Protein AF-A0A953QA3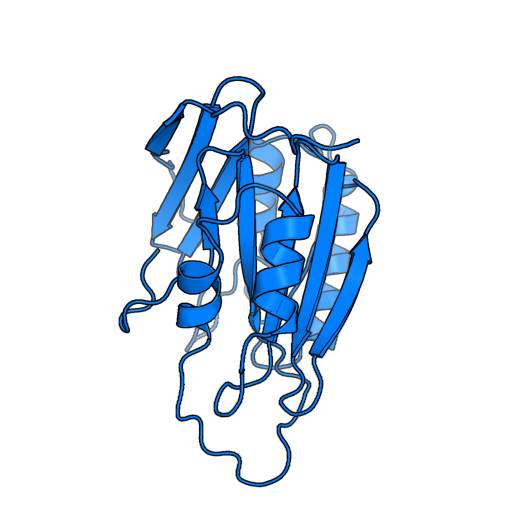2-F1 (afdb_monomer)

pLDDT: mean 91.03, std 10.28, range [41.62, 98.56]

Structure (mmCIF, N/CA/C/O backbone):
data_AF-A0A953QA32-F1
#
_entry.id   AF-A0A953QA32-F1
#
loop_
_atom_site.group_PDB
_atom_site.id
_atom_site.type_symbol
_atom_site.label_atom_id
_atom_site.label_alt_id
_atom_site.label_comp_id
_atom_site.label_asym_id
_atom_site.label_entity_id
_atom_site.label_seq_id
_atom_site.pdbx_PDB_ins_code
_atom_site.Cartn_x
_atom_site.Cartn_y
_atom_site.Cartn_z
_atom_site.occupancy
_atom_site.B_iso_or_equiv
_atom_site.auth_seq_id
_atom_site.auth_comp_id
_atom_site.auth_asym_id
_atom_site.auth_atom_id
_atom_site.pdbx_PDB_model_num
ATOM 1 N N . PRO A 1 1 ? -6.174 -9.871 -2.544 1.00 55.84 1 PRO A N 1
ATOM 2 C CA . PRO A 1 1 ? -6.196 -10.089 -4.015 1.00 55.84 1 PRO A CA 1
ATOM 3 C C . PRO A 1 1 ? -5.027 -10.987 -4.422 1.00 55.84 1 PRO A C 1
ATOM 5 O O . PRO A 1 1 ? -3.902 -10.652 -4.079 1.00 55.84 1 PRO A O 1
ATOM 8 N N . ASN A 1 2 ? -5.273 -12.121 -5.081 1.00 60.50 2 ASN A N 1
ATOM 9 C CA . ASN A 1 2 ? -4.192 -13.039 -5.455 1.00 60.50 2 ASN A CA 1
ATOM 10 C C . ASN A 1 2 ? -3.464 -12.546 -6.724 1.00 60.50 2 ASN A C 1
ATOM 12 O O . ASN A 1 2 ? -4.132 -12.114 -7.665 1.00 60.50 2 ASN A O 1
ATOM 16 N N . ASP A 1 3 ? -2.131 -12.592 -6.749 1.00 62.16 3 ASP A N 1
ATOM 17 C CA . ASP A 1 3 ? -1.291 -12.169 -7.881 1.00 62.16 3 ASP A CA 1
ATOM 18 C C . ASP A 1 3 ? -1.185 -13.209 -9.016 1.00 62.16 3 ASP A C 1
ATOM 20 O O . ASP A 1 3 ? -0.515 -12.949 -10.012 1.00 62.16 3 ASP A O 1
ATOM 24 N N . GLY A 1 4 ? -1.868 -14.352 -8.893 1.00 56.84 4 GLY A N 1
ATOM 25 C CA . GLY A 1 4 ? -1.845 -15.467 -9.844 1.00 56.84 4 GLY A CA 1
ATOM 26 C C . GLY A 1 4 ? -0.826 -16.556 -9.493 1.00 56.84 4 GLY A C 1
ATOM 27 O O . GLY A 1 4 ? -1.024 -17.701 -9.887 1.00 56.84 4 GLY A O 1
ATOM 28 N N . ASP A 1 5 ? 0.184 -16.233 -8.679 1.00 60.78 5 ASP A N 1
ATOM 29 C CA . ASP A 1 5 ? 1.256 -17.139 -8.238 1.00 60.78 5 ASP A CA 1
ATOM 30 C C . ASP A 1 5 ? 1.126 -17.514 -6.745 1.00 60.78 5 ASP A C 1
ATOM 32 O O . ASP A 1 5 ? 2.081 -17.980 -6.110 1.00 60.78 5 ASP A O 1
ATOM 36 N N . GLY A 1 6 ? -0.055 -17.291 -6.154 1.00 62.44 6 GLY A N 1
ATOM 37 C CA . GLY A 1 6 ? -0.310 -17.551 -4.735 1.00 62.44 6 GLY A CA 1
ATOM 38 C C . GLY A 1 6 ? 0.063 -16.396 -3.800 1.00 62.44 6 GLY A C 1
ATOM 39 O O . GLY A 1 6 ? -0.012 -16.564 -2.586 1.00 62.44 6 GLY A O 1
ATOM 40 N N . GLY A 1 7 ? 0.473 -15.242 -4.329 1.00 80.31 7 GLY A N 1
ATOM 41 C CA . GLY A 1 7 ? 0.851 -14.065 -3.553 1.00 80.31 7 GLY A CA 1
ATOM 42 C C . GLY A 1 7 ? -0.249 -13.010 -3.443 1.00 80.31 7 GLY A C 1
ATOM 43 O O . GLY A 1 7 ? -1.267 -13.080 -4.123 1.00 80.31 7 GLY A O 1
ATOM 44 N N . THR A 1 8 ? -0.053 -11.999 -2.597 1.00 90.88 8 THR A N 1
ATOM 45 C CA . THR A 1 8 ? -0.933 -10.819 -2.508 1.00 90.88 8 THR A CA 1
ATOM 46 C C . THR A 1 8 ? -0.112 -9.542 -2.360 1.00 90.88 8 THR A C 1
ATOM 48 O O . THR A 1 8 ? 1.026 -9.565 -1.897 1.00 90.88 8 THR A O 1
ATOM 51 N N . TRP A 1 9 ? -0.708 -8.419 -2.755 1.00 94.56 9 TRP A N 1
ATOM 52 C CA . TRP A 1 9 ? -0.111 -7.079 -2.667 1.00 94.56 9 TRP A CA 1
ATOM 53 C C . TRP A 1 9 ? -0.690 -6.243 -1.528 1.00 94.56 9 TRP A C 1
ATOM 55 O O . TRP A 1 9 ? -0.144 -5.199 -1.191 1.00 94.56 9 TRP A O 1
ATOM 65 N N . ILE A 1 10 ? -1.801 -6.696 -0.949 1.00 96.12 10 ILE A N 1
ATOM 66 C CA . ILE A 1 10 ? -2.465 -6.054 0.180 1.00 96.12 10 ILE A CA 1
ATOM 67 C C . ILE A 1 10 ? -3.212 -7.105 1.002 1.00 96.12 10 ILE A C 1
ATOM 69 O O . ILE A 1 10 ? -3.799 -8.031 0.428 1.00 96.12 10 ILE A O 1
ATOM 73 N N . ALA A 1 11 ? -3.188 -6.975 2.323 1.00 96.25 11 ALA A N 1
ATOM 74 C CA . ALA A 1 11 ? -3.989 -7.782 3.234 1.00 96.2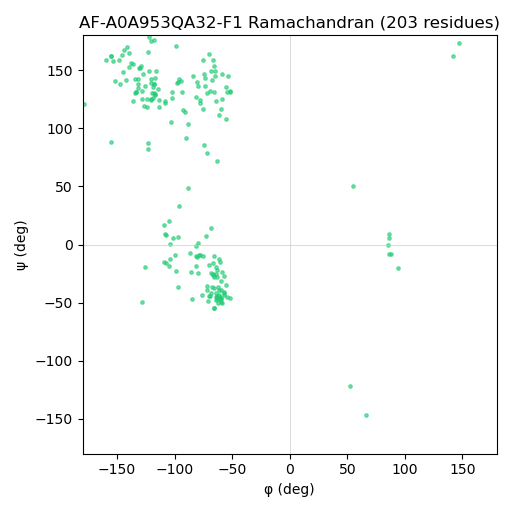5 11 ALA A CA 1
ATOM 75 C C . ALA A 1 11 ? -4.226 -7.044 4.556 1.00 96.25 11 ALA A C 1
ATOM 77 O O . ALA A 1 11 ? -3.511 -6.096 4.878 1.00 96.25 11 ALA A O 1
ATOM 78 N N . ALA A 1 12 ? -5.218 -7.508 5.308 1.00 97.38 12 ALA A N 1
ATOM 79 C CA . ALA A 1 12 ? -5.422 -7.146 6.700 1.00 97.38 12 ALA A CA 1
ATOM 80 C C . ALA A 1 12 ? -5.843 -8.390 7.493 1.00 97.38 12 ALA A C 1
ATOM 82 O O . ALA A 1 12 ? -6.417 -9.305 6.896 1.00 97.38 12 ALA A O 1
ATOM 83 N N . ASN A 1 13 ? -5.549 -8.423 8.791 1.00 96.75 13 ASN A N 1
ATOM 84 C CA . ASN A 1 13 ? -5.894 -9.533 9.687 1.00 96.75 13 ASN A CA 1
ATOM 85 C C . ASN A 1 13 ? -6.852 -9.101 10.808 1.00 96.75 13 ASN A C 1
ATOM 87 O O . ASN A 1 13 ? -7.173 -7.919 10.943 1.00 96.75 13 ASN A O 1
ATOM 91 N N . GLU A 1 14 ? -7.298 -10.055 11.623 1.00 95.94 14 GLU A N 1
ATOM 92 C CA . GLU A 1 14 ? -8.227 -9.842 12.736 1.00 95.94 14 GLU A CA 1
ATOM 93 C C . GLU A 1 14 ? -7.672 -8.925 13.833 1.00 95.94 14 GLU A C 1
ATOM 95 O O . GLU A 1 14 ? -8.447 -8.292 14.540 1.00 95.94 14 GLU A O 1
ATOM 100 N N . CYS A 1 15 ? -6.352 -8.770 13.953 1.00 96.00 15 CYS A N 1
ATOM 101 C CA . CYS A 1 15 ? -5.737 -7.836 14.901 1.00 96.00 15 CYS A CA 1
ATOM 102 C C . CYS A 1 15 ? -5.849 -6.368 14.440 1.00 96.00 15 CYS A C 1
ATOM 104 O O . CYS A 1 15 ? -5.576 -5.432 15.200 1.00 96.00 15 CYS A O 1
ATOM 106 N N . GLY A 1 16 ? -6.281 -6.142 13.194 1.00 96.56 16 GLY A N 1
ATOM 107 C CA . GLY A 1 16 ? -6.354 -4.825 12.567 1.00 96.56 16 GLY A CA 1
ATOM 108 C C . GLY A 1 16 ? -5.051 -4.385 11.904 1.00 96.56 16 GLY A C 1
ATOM 109 O O . GLY A 1 16 ? -4.958 -3.233 11.481 1.00 96.56 16 GLY A O 1
ATOM 110 N N . ILE A 1 17 ? -4.059 -5.274 11.791 1.00 97.44 17 ILE A N 1
ATOM 111 C CA . ILE A 1 17 ? -2.821 -5.004 11.055 1.00 97.44 17 ILE A CA 1
ATOM 112 C C . ILE A 1 17 ? -3.146 -5.009 9.568 1.00 97.44 17 ILE A C 1
ATOM 114 O O . ILE A 1 17 ? -3.760 -5.951 9.070 1.00 97.44 17 ILE A O 1
ATOM 118 N N . ALA A 1 18 ? -2.717 -3.970 8.853 1.00 98.06 18 ALA A N 1
ATOM 119 C CA . ALA A 1 18 ? -2.859 -3.877 7.404 1.00 98.06 18 ALA A CA 1
ATOM 120 C C . ALA A 1 18 ? -1.487 -3.757 6.737 1.00 98.06 18 ALA A C 1
ATOM 122 O O . ALA A 1 18 ? -0.680 -2.908 7.113 1.00 98.06 18 ALA A O 1
ATOM 123 N N . LEU A 1 19 ? -1.244 -4.588 5.722 1.00 98.25 19 LEU A N 1
ATOM 124 C CA . LEU A 1 19 ? 0.006 -4.644 4.968 1.00 98.25 19 LEU A CA 1
ATOM 125 C C . LEU A 1 19 ? -0.240 -4.320 3.499 1.00 98.25 19 LEU A C 1
ATOM 127 O O . LEU A 1 19 ? -1.153 -4.875 2.888 1.00 98.25 19 LEU A O 1
ATOM 131 N N . ALA A 1 20 ? 0.613 -3.482 2.914 1.00 98.00 20 ALA A N 1
ATOM 132 C CA . ALA A 1 20 ? 0.626 -3.186 1.487 1.00 98.00 20 ALA A CA 1
ATOM 133 C C . ALA A 1 20 ? 2.053 -3.247 0.936 1.00 98.00 20 ALA A C 1
ATOM 135 O O . ALA A 1 20 ? 2.977 -2.648 1.487 1.00 98.00 20 ALA A O 1
ATOM 136 N N . LEU A 1 21 ? 2.235 -3.963 -0.171 1.00 97.62 21 LEU A N 1
ATOM 137 C CA . LEU A 1 21 ? 3.524 -4.112 -0.834 1.00 97.62 21 LEU A CA 1
ATOM 138 C C . LEU A 1 21 ? 3.589 -3.202 -2.060 1.00 97.62 21 LEU A C 1
ATOM 140 O O . LEU A 1 21 ? 2.694 -3.201 -2.903 1.00 97.62 21 LEU A O 1
ATOM 144 N N . LEU A 1 22 ? 4.682 -2.456 -2.180 1.00 97.19 22 LEU A N 1
ATOM 145 C CA . LEU A 1 22 ? 5.003 -1.639 -3.338 1.00 97.19 22 LEU A CA 1
ATOM 146 C C . LEU A 1 22 ? 6.276 -2.146 -4.007 1.00 97.19 22 LEU A C 1
ATOM 148 O O . LEU A 1 22 ? 7.208 -2.641 -3.368 1.00 97.19 22 LEU A O 1
ATOM 152 N N . ASN A 1 23 ? 6.336 -1.960 -5.321 1.00 95.56 23 ASN A N 1
ATOM 153 C CA . ASN A 1 23 ? 7.593 -2.089 -6.039 1.00 95.56 23 ASN A CA 1
ATOM 154 C C . ASN A 1 23 ? 8.564 -0.987 -5.596 1.00 95.56 23 ASN A C 1
ATOM 156 O O . ASN A 1 23 ? 8.143 0.102 -5.193 1.00 95.56 23 ASN A O 1
ATOM 160 N N . TRP A 1 24 ? 9.857 -1.271 -5.730 1.00 95.94 24 TRP A N 1
ATOM 161 C CA . TRP A 1 24 ? 10.907 -0.264 -5.639 1.00 95.94 24 TRP A CA 1
ATOM 162 C C . TRP A 1 24 ? 11.737 -0.294 -6.927 1.00 95.94 24 TRP A C 1
ATOM 164 O O . TRP A 1 24 ? 12.723 -1.013 -7.035 1.00 95.94 24 TRP A O 1
ATOM 174 N N . ASN A 1 25 ? 11.234 0.372 -7.964 1.00 92.94 25 ASN A N 1
ATOM 175 C CA . ASN A 1 25 ? 11.710 0.231 -9.343 1.00 92.94 25 ASN A CA 1
ATOM 176 C C . ASN A 1 25 ? 12.987 1.030 -9.625 1.00 92.94 25 ASN A C 1
ATOM 178 O O . ASN A 1 25 ? 13.736 0.653 -10.521 1.00 92.94 25 ASN A O 1
ATOM 182 N N . ASP A 1 26 ? 13.242 2.094 -8.859 1.00 93.12 26 ASP A N 1
ATOM 183 C CA . ASP A 1 26 ? 14.431 2.940 -9.042 1.00 93.12 26 ASP A CA 1
ATOM 184 C C . ASP A 1 26 ? 15.703 2.300 -8.454 1.00 93.12 26 ASP A C 1
ATOM 186 O O . ASP A 1 26 ? 16.815 2.761 -8.709 1.00 93.12 26 ASP A O 1
ATOM 190 N N . ILE A 1 27 ? 15.559 1.195 -7.714 1.00 91.50 27 ILE A N 1
ATOM 191 C CA . ILE A 1 27 ? 16.682 0.394 -7.232 1.00 91.50 27 ILE A CA 1
ATOM 192 C C . ILE A 1 27 ? 17.003 -0.695 -8.250 1.00 91.50 27 ILE A C 1
ATOM 194 O O . ILE A 1 27 ? 16.227 -1.628 -8.472 1.00 91.50 27 ILE A O 1
ATOM 198 N N . ALA A 1 28 ? 18.187 -0.598 -8.849 1.00 84.38 28 ALA A N 1
ATOM 199 C CA . ALA A 1 28 ? 18.716 -1.661 -9.686 1.00 84.38 28 ALA A CA 1
ATOM 200 C C . ALA A 1 28 ? 19.268 -2.789 -8.797 1.00 84.38 28 ALA A C 1
ATOM 202 O O . ALA A 1 28 ? 20.148 -2.531 -7.971 1.00 84.38 28 ALA A O 1
ATOM 203 N N . PRO A 1 29 ? 18.806 -4.042 -8.957 1.00 78.94 29 PRO A N 1
ATOM 204 C CA . PRO A 1 29 ? 19.413 -5.156 -8.249 1.00 78.94 29 PRO A CA 1
ATOM 205 C C . PRO A 1 29 ? 20.867 -5.349 -8.720 1.00 78.94 29 PRO A C 1
ATOM 207 O O . PRO A 1 29 ? 21.182 -5.085 -9.886 1.00 78.94 29 PRO A O 1
ATOM 210 N N . PRO A 1 30 ? 21.773 -5.830 -7.854 1.00 76.19 30 PRO A N 1
ATOM 211 C CA . PRO A 1 30 ? 23.171 -6.009 -8.215 1.00 76.19 30 PRO A CA 1
ATOM 212 C C . PRO A 1 30 ? 23.334 -7.064 -9.323 1.00 76.19 30 PRO A C 1
ATOM 214 O O . PRO A 1 30 ? 22.939 -8.224 -9.186 1.00 76.19 30 PRO A O 1
ATOM 217 N N . GLY A 1 31 ? 23.960 -6.665 -10.434 1.00 73.69 31 GLY A N 1
ATOM 218 C CA . GLY A 1 31 ? 24.303 -7.549 -11.552 1.00 73.69 31 GLY A CA 1
ATOM 219 C C . GLY A 1 31 ? 23.095 -8.121 -12.308 1.00 73.69 31 GLY A C 1
ATOM 220 O O . GLY A 1 31 ? 22.065 -7.475 -12.468 1.00 73.69 31 GLY A O 1
ATOM 221 N N . LYS A 1 32 ? 23.225 -9.358 -12.810 1.00 62.47 32 LYS A N 1
ATOM 222 C CA . LYS A 1 32 ? 22.138 -10.112 -13.466 1.00 62.47 32 LYS A CA 1
ATOM 223 C C . LYS A 1 32 ? 21.325 -10.909 -12.441 1.00 62.47 32 LYS A C 1
ATOM 225 O O . LYS A 1 32 ? 21.144 -12.112 -12.624 1.00 62.47 32 LYS A O 1
ATOM 230 N N . ALA A 1 33 ? 20.901 -10.293 -11.338 1.00 65.56 33 ALA A N 1
ATOM 231 C CA . ALA A 1 33 ? 20.085 -10.985 -10.344 1.00 65.56 33 ALA A CA 1
ATOM 232 C C . ALA A 1 33 ? 18.833 -11.567 -11.023 1.00 65.56 33 ALA A C 1
ATOM 234 O O . ALA A 1 33 ? 17.937 -10.842 -11.459 1.00 65.56 33 ALA A O 1
ATOM 235 N N . VAL A 1 34 ? 18.794 -12.892 -11.167 1.00 71.88 34 VAL A N 1
ATOM 236 C CA . VAL A 1 34 ? 17.653 -13.577 -11.768 1.00 71.88 34 VAL A CA 1
ATOM 237 C C . VAL A 1 34 ? 16.566 -13.644 -10.707 1.00 71.88 34 VAL A C 1
ATOM 239 O O . VAL A 1 34 ? 16.774 -14.200 -9.629 1.00 71.88 34 VAL A O 1
ATOM 242 N N . LYS A 1 35 ? 15.395 -13.077 -11.008 1.00 83.94 35 LYS A N 1
ATOM 243 C CA . LYS A 1 35 ? 14.210 -13.216 -10.160 1.00 83.94 35 LYS A CA 1
ATOM 244 C C . LYS A 1 35 ? 13.841 -14.699 -10.073 1.00 83.94 35 LYS A C 1
ATOM 246 O O . LYS A 1 35 ? 13.367 -15.272 -11.050 1.00 83.94 35 LYS A O 1
ATOM 251 N N . THR A 1 36 ? 14.011 -15.296 -8.899 1.00 89.00 36 THR A N 1
ATOM 252 C CA . THR A 1 36 ? 13.617 -16.689 -8.621 1.00 89.00 36 THR A CA 1
ATOM 253 C C . THR A 1 36 ? 12.418 -16.779 -7.681 1.00 89.00 36 THR A C 1
ATOM 255 O O . THR A 1 36 ? 11.794 -17.834 -7.582 1.00 89.00 36 THR A O 1
ATOM 258 N N . ARG A 1 37 ? 12.063 -15.682 -6.995 1.00 90.81 37 ARG A N 1
ATOM 2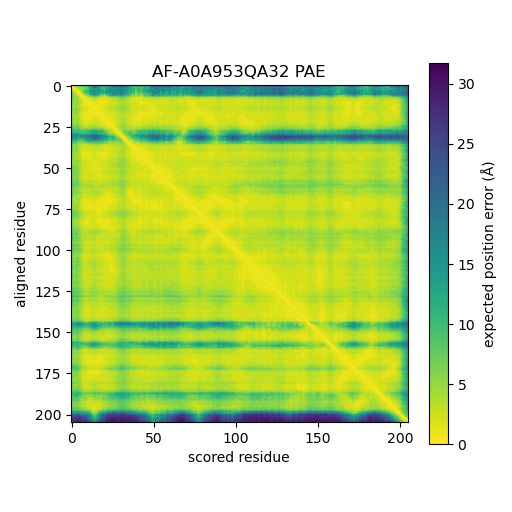59 C CA . ARG A 1 37 ? 10.951 -15.626 -6.034 1.00 90.81 37 ARG A CA 1
ATOM 260 C C . ARG A 1 37 ? 10.055 -14.409 -6.283 1.00 90.81 37 ARG A C 1
ATOM 262 O O . ARG A 1 37 ? 10.524 -13.327 -6.637 1.00 90.81 37 ARG A O 1
ATOM 269 N N . SER A 1 38 ? 8.743 -14.589 -6.108 1.00 91.69 38 SER A N 1
ATOM 270 C CA . SER A 1 38 ? 7.760 -13.496 -6.195 1.00 91.69 38 SER A CA 1
ATOM 271 C C . SER A 1 38 ? 7.716 -12.688 -4.897 1.00 91.69 38 SER A C 1
ATOM 273 O O . SER A 1 38 ? 7.705 -13.265 -3.810 1.00 91.69 38 SER A O 1
ATOM 275 N N . ARG A 1 39 ? 7.602 -11.358 -5.025 1.00 93.44 39 ARG A N 1
ATOM 276 C CA . ARG A 1 39 ? 7.321 -10.436 -3.910 1.00 93.44 39 ARG A CA 1
ATOM 277 C C . ARG A 1 39 ? 5.955 -10.694 -3.277 1.00 93.44 39 ARG A C 1
ATOM 279 O O . ARG A 1 39 ? 5.797 -10.484 -2.084 1.00 93.44 39 ARG A O 1
ATOM 286 N N . GLY A 1 40 ? 4.994 -11.224 -4.038 1.00 92.31 40 GLY A N 1
ATOM 287 C CA . GLY A 1 40 ? 3.657 -11.527 -3.524 1.00 92.31 40 GLY A CA 1
ATOM 288 C C . GLY A 1 40 ? 3.646 -12.536 -2.370 1.00 92.31 40 GLY A C 1
ATOM 289 O O . GLY A 1 40 ? 2.652 -12.626 -1.662 1.00 92.31 40 GLY A O 1
ATOM 290 N N . ARG A 1 41 ? 4.749 -13.262 -2.132 1.00 93.19 41 ARG A N 1
ATOM 291 C CA . ARG A 1 41 ? 4.910 -14.181 -0.993 1.00 93.19 41 ARG A CA 1
ATOM 292 C C . ARG A 1 41 ? 5.275 -13.499 0.326 1.00 93.19 41 ARG A C 1
ATOM 294 O O . ARG A 1 41 ? 5.233 -14.162 1.353 1.00 93.19 41 ARG A O 1
ATOM 301 N N . VAL A 1 42 ? 5.633 -12.214 0.307 1.00 95.50 42 VAL A N 1
ATOM 302 C CA . VAL A 1 42 ? 6.036 -11.478 1.514 1.00 95.50 42 VAL A CA 1
ATOM 303 C C . VAL A 1 42 ? 4.858 -11.347 2.479 1.00 95.50 42 VAL A C 1
ATOM 305 O O . VAL A 1 42 ? 4.957 -11.802 3.608 1.00 95.50 42 VAL A O 1
ATOM 308 N N . ILE A 1 43 ? 3.723 -10.804 2.028 1.00 96.38 43 ILE A N 1
ATOM 309 C CA . ILE A 1 43 ? 2.547 -10.609 2.893 1.00 96.38 43 ILE A CA 1
ATOM 310 C C . ILE A 1 43 ? 2.013 -11.937 3.465 1.00 96.38 43 ILE A C 1
ATOM 312 O O . ILE A 1 43 ? 1.822 -11.998 4.674 1.00 96.38 43 ILE A O 1
ATOM 316 N N . PRO A 1 44 ? 1.825 -13.019 2.679 1.00 94.12 44 PRO A N 1
ATOM 317 C CA . PRO A 1 44 ? 1.382 -14.307 3.219 1.00 94.12 44 PRO A CA 1
ATOM 318 C C . PRO A 1 44 ? 2.274 -14.889 4.321 1.00 94.12 44 PRO A C 1
ATOM 320 O O . PRO A 1 44 ? 1.780 -15.641 5.145 1.00 94.12 44 PRO A O 1
ATOM 323 N N . ALA A 1 45 ? 3.569 -14.559 4.348 1.00 93.19 45 ALA A N 1
ATOM 324 C CA . ALA A 1 45 ? 4.484 -15.032 5.387 1.00 93.19 45 ALA A CA 1
ATOM 325 C C . ALA A 1 45 ? 4.415 -14.215 6.694 1.00 93.19 45 ALA A C 1
ATOM 327 O O . ALA A 1 45 ? 5.043 -14.600 7.673 1.00 93.19 45 ALA A O 1
ATOM 328 N N . LEU A 1 46 ? 3.710 -13.078 6.690 1.00 95.00 46 LEU A N 1
ATOM 329 C CA . LEU A 1 46 ? 3.718 -12.082 7.770 1.00 95.00 46 LEU A CA 1
ATOM 330 C C . LEU A 1 46 ? 2.321 -11.751 8.296 1.00 95.00 46 LEU A C 1
ATOM 332 O O . LEU A 1 46 ? 2.193 -11.160 9.359 1.00 95.00 46 LEU A O 1
ATOM 336 N N . ILE A 1 47 ? 1.269 -12.045 7.528 1.00 94.44 47 ILE A N 1
ATOM 337 C CA . ILE A 1 47 ? -0.071 -11.532 7.826 1.00 94.44 47 ILE A CA 1
ATOM 338 C C . ILE A 1 47 ? -0.696 -12.161 9.076 1.00 94.44 47 ILE A C 1
ATOM 340 O O . ILE A 1 47 ? -1.594 -11.563 9.654 1.00 94.44 47 ILE A O 1
ATOM 344 N N . ASP A 1 48 ? -0.184 -13.303 9.532 1.00 93.56 48 ASP A N 1
ATOM 345 C CA . ASP A 1 48 ? -0.627 -13.952 10.772 1.00 93.56 48 ASP A CA 1
ATOM 346 C C . ASP A 1 48 ? 0.013 -13.334 12.034 1.00 93.56 48 ASP A C 1
ATOM 348 O O . ASP A 1 48 ? -0.280 -13.764 13.151 1.00 93.56 48 ASP A O 1
ATOM 352 N N . SER A 1 49 ? 0.890 -12.332 11.878 1.00 95.38 49 SER A N 1
ATOM 353 C CA . SER A 1 49 ? 1.491 -11.627 13.011 1.00 95.38 49 SER A CA 1
ATOM 354 C C . SER A 1 49 ? 0.455 -10.861 13.827 1.00 95.38 49 SER A C 1
ATOM 356 O O . SER A 1 49 ? -0.495 -10.298 13.284 1.00 95.38 49 SER A O 1
ATOM 358 N N . ARG A 1 50 ? 0.659 -10.803 15.145 1.00 95.56 50 ARG A N 1
ATOM 359 C CA . ARG A 1 50 ? -0.327 -10.236 16.086 1.00 95.56 50 ARG A CA 1
ATOM 360 C C . ARG A 1 50 ? -0.052 -8.803 16.517 1.00 95.56 50 ARG A C 1
ATOM 362 O O . ARG A 1 50 ? -0.984 -8.105 16.902 1.00 95.56 50 ARG A O 1
ATOM 369 N N . SER A 1 51 ? 1.200 -8.372 16.420 1.00 95.44 51 SER A N 1
ATOM 370 C CA . SER A 1 51 ? 1.635 -7.018 16.753 1.00 95.44 51 SER A CA 1
ATOM 371 C C . SER A 1 51 ? 2.694 -6.528 15.773 1.00 95.44 51 SER A C 1
ATOM 373 O O . SER A 1 51 ? 3.246 -7.290 14.968 1.00 95.44 51 SER A O 1
ATOM 375 N N . LEU A 1 52 ? 2.998 -5.236 15.857 1.00 95.69 52 LEU A N 1
ATOM 376 C CA . LEU A 1 52 ? 4.133 -4.634 15.168 1.00 95.69 52 LEU A CA 1
ATOM 377 C C . LEU A 1 52 ? 5.443 -5.382 15.448 1.00 95.69 52 LEU A C 1
ATOM 379 O O . LEU A 1 52 ? 6.206 -5.661 14.520 1.00 95.69 52 LEU A O 1
ATOM 383 N N . TRP A 1 53 ? 5.709 -5.705 16.713 1.00 94.81 53 TRP A N 1
ATOM 384 C CA . TRP A 1 53 ? 6.969 -6.318 17.128 1.00 94.81 53 TRP A CA 1
ATOM 385 C C . TRP A 1 53 ? 7.090 -7.766 16.680 1.00 94.81 53 TRP A C 1
ATOM 387 O O . TRP A 1 53 ? 8.162 -8.167 16.230 1.00 94.81 53 TRP A O 1
ATOM 397 N N . ASP A 1 54 ? 5.995 -8.523 16.735 1.00 94.94 54 ASP A N 1
ATOM 398 C CA . ASP A 1 54 ? 5.931 -9.881 16.198 1.00 94.94 54 ASP A CA 1
ATOM 399 C C . ASP A 1 54 ? 6.240 -9.886 14.692 1.00 94.94 54 ASP A C 1
ATOM 401 O O . ASP A 1 54 ? 7.156 -10.574 14.231 1.00 94.94 54 ASP A O 1
ATOM 405 N N . LEU A 1 55 ? 5.579 -9.006 13.929 1.00 96.12 55 LEU A N 1
ATOM 406 C CA . LEU A 1 55 ? 5.853 -8.857 12.502 1.00 96.12 55 LEU A CA 1
ATOM 407 C C . LEU A 1 55 ? 7.307 -8.454 12.249 1.00 96.12 55 LEU A C 1
ATOM 409 O O . LEU A 1 55 ? 7.973 -9.048 11.399 1.00 96.12 55 LEU A O 1
ATOM 413 N N . HIS A 1 56 ? 7.822 -7.471 12.990 1.00 96.19 56 HIS A N 1
ATOM 414 C CA . HIS A 1 56 ? 9.202 -7.015 12.852 1.00 96.19 56 HIS A CA 1
ATOM 415 C C . HIS A 1 56 ? 10.216 -8.129 13.158 1.00 96.19 56 HIS A C 1
ATOM 417 O O . HIS A 1 56 ? 11.222 -8.250 12.452 1.00 96.19 56 HIS A O 1
ATOM 423 N N . ALA A 1 57 ? 9.951 -8.970 14.160 1.00 94.69 57 ALA A N 1
ATOM 424 C CA . ALA A 1 57 ? 10.797 -10.103 14.515 1.00 94.69 57 ALA A CA 1
ATOM 425 C C . ALA A 1 57 ? 10.855 -11.140 13.383 1.00 94.69 57 ALA A C 1
ATOM 427 O O . ALA A 1 57 ? 11.950 -11.532 12.972 1.00 94.69 57 ALA A O 1
ATOM 428 N N . VAL A 1 58 ? 9.703 -11.521 12.815 1.00 93.44 58 VAL A N 1
ATOM 429 C CA . VAL A 1 58 ? 9.640 -12.430 11.654 1.00 93.44 58 VAL A CA 1
ATOM 430 C C . VAL A 1 58 ? 10.364 -11.822 10.452 1.00 93.44 58 VAL A C 1
ATOM 432 O O . VAL A 1 58 ? 11.142 -12.493 9.766 1.00 93.44 58 VAL A O 1
ATOM 435 N N . PHE A 1 59 ? 10.152 -10.532 10.205 1.00 92.69 59 PHE A N 1
ATOM 436 C CA . PHE A 1 59 ? 10.746 -9.828 9.078 1.00 92.69 59 PHE A CA 1
ATOM 437 C C . PHE A 1 59 ? 12.279 -9.730 9.184 1.00 92.69 59 PHE A C 1
ATOM 439 O O . PHE A 1 59 ? 12.974 -9.903 8.184 1.00 92.69 59 PHE A O 1
ATOM 446 N N . SER A 1 60 ? 12.816 -9.539 10.393 1.00 91.50 60 SER A N 1
ATOM 447 C CA . SER A 1 60 ? 14.259 -9.395 10.656 1.00 91.50 60 SER A CA 1
ATOM 448 C C . SER A 1 60 ? 15.072 -10.661 10.381 1.00 91.50 60 SER A C 1
ATOM 450 O O . SER A 1 60 ? 16.261 -10.579 10.080 1.00 91.50 60 SER A O 1
ATOM 452 N N . VAL A 1 61 ? 14.444 -11.835 10.466 1.00 91.69 61 VAL A N 1
ATOM 453 C CA . VAL A 1 61 ? 15.087 -13.131 10.181 1.00 91.69 61 VAL A CA 1
ATOM 454 C C . VAL A 1 61 ? 14.685 -13.705 8.819 1.00 91.69 61 VAL A C 1
ATOM 456 O O . VAL A 1 61 ? 15.132 -14.788 8.435 1.00 91.69 61 VAL A O 1
ATOM 459 N N . SER A 1 62 ? 13.837 -12.996 8.072 1.00 91.69 62 SER A N 1
ATOM 460 C CA . SER A 1 62 ? 13.342 -13.445 6.775 1.00 91.69 62 SER A CA 1
ATOM 461 C C . SER A 1 62 ? 14.411 -13.339 5.689 1.00 91.69 62 SER A C 1
ATOM 463 O O . SER A 1 62 ? 15.107 -12.337 5.547 1.00 91.69 62 SER A O 1
ATOM 465 N N . ASN A 1 63 ? 14.508 -14.373 4.851 1.00 91.50 63 ASN A N 1
ATOM 466 C CA . ASN A 1 63 ? 15.389 -14.357 3.688 1.00 91.50 63 ASN A CA 1
ATOM 467 C C . ASN A 1 63 ? 14.629 -13.874 2.444 1.00 91.50 63 ASN A C 1
ATOM 469 O O . ASN A 1 63 ? 13.740 -14.576 1.945 1.00 91.50 63 ASN A O 1
ATOM 473 N N . PHE A 1 64 ? 15.036 -12.731 1.891 1.00 93.38 64 PHE A N 1
ATOM 474 C CA . PHE A 1 64 ? 14.489 -12.143 0.658 1.00 93.38 64 PHE A CA 1
ATOM 475 C C . PHE A 1 64 ? 15.366 -12.377 -0.583 1.00 93.38 64 PHE A C 1
ATOM 477 O O . PHE A 1 64 ? 15.032 -11.919 -1.676 1.00 93.38 64 PHE A O 1
ATOM 484 N N . THR A 1 65 ? 16.447 -13.156 -0.459 1.00 90.75 65 THR A N 1
ATOM 485 C CA . THR A 1 65 ? 17.318 -13.526 -1.585 1.00 90.75 65 THR A CA 1
ATOM 486 C C . THR A 1 65 ? 16.492 -14.095 -2.742 1.00 90.75 65 THR A C 1
ATOM 488 O O . THR A 1 65 ? 15.632 -14.961 -2.538 1.00 90.75 65 THR A O 1
ATOM 491 N N . GLY A 1 66 ? 16.749 -13.604 -3.958 1.00 90.31 66 GLY A N 1
ATOM 492 C CA . GLY A 1 66 ? 16.030 -13.989 -5.179 1.00 90.31 66 GLY A CA 1
ATOM 493 C C . GLY A 1 66 ? 14.728 -13.221 -5.445 1.00 90.31 66 GLY A C 1
ATOM 494 O O . GLY A 1 66 ? 14.079 -13.476 -6.464 1.00 90.31 66 GLY A O 1
ATOM 495 N N . MET A 1 67 ? 14.342 -12.289 -4.566 1.00 93.06 67 MET A N 1
ATOM 496 C CA . MET A 1 67 ? 13.265 -11.323 -4.804 1.00 93.06 67 MET A CA 1
ATOM 497 C C . MET A 1 67 ? 13.827 -9.991 -5.312 1.00 93.06 67 MET A C 1
ATOM 499 O O . MET A 1 67 ? 14.869 -9.534 -4.851 1.00 93.06 67 MET A O 1
ATOM 503 N N . LEU A 1 68 ? 13.099 -9.358 -6.236 1.00 93.75 68 LEU A N 1
ATOM 504 C CA . LEU A 1 68 ? 13.369 -7.984 -6.679 1.00 93.75 68 LEU A CA 1
ATOM 505 C C . LEU A 1 68 ? 13.108 -6.972 -5.548 1.00 93.75 68 LEU A C 1
ATOM 507 O O . LEU A 1 68 ? 12.291 -7.281 -4.674 1.00 93.75 68 LEU A O 1
ATOM 511 N N . PRO A 1 69 ? 13.696 -5.760 -5.606 1.00 95.94 69 PRO A N 1
ATOM 512 C CA . PRO A 1 69 ? 13.483 -4.726 -4.601 1.00 95.94 69 PRO A CA 1
ATOM 513 C C . PRO A 1 69 ? 12.010 -4.405 -4.345 1.00 95.94 69 PRO A C 1
ATOM 515 O O . PRO A 1 69 ? 11.163 -4.436 -5.257 1.00 95.94 69 PRO A O 1
ATOM 518 N N . PHE A 1 70 ? 11.696 -4.099 -3.089 1.00 97.00 70 PHE A N 1
ATOM 519 C CA . PHE A 1 70 ? 10.341 -3.768 -2.662 1.00 97.00 70 PHE A CA 1
ATOM 520 C C . PHE A 1 70 ? 10.317 -2.906 -1.406 1.00 97.00 70 PHE A C 1
ATOM 522 O O . PHE A 1 70 ? 11.280 -2.852 -0.641 1.00 97.00 70 PHE A O 1
ATOM 529 N N . ARG A 1 71 ? 9.164 -2.271 -1.198 1.00 98.00 71 ARG A N 1
ATOM 530 C CA . ARG A 1 71 ? 8.793 -1.606 0.049 1.00 98.00 71 ARG A CA 1
ATOM 531 C C . ARG A 1 71 ? 7.552 -2.296 0.604 1.00 98.00 71 ARG A C 1
ATOM 533 O O . ARG A 1 71 ? 6.594 -2.507 -0.138 1.00 98.00 71 ARG A O 1
ATOM 540 N N . LEU A 1 72 ? 7.567 -2.673 1.873 1.00 98.31 72 LEU A N 1
ATOM 541 C CA . LEU A 1 72 ? 6.393 -3.161 2.592 1.00 98.31 72 LEU A CA 1
ATOM 542 C C . LEU A 1 72 ? 5.970 -2.079 3.579 1.00 98.31 72 LEU A C 1
ATOM 544 O O . LEU A 1 72 ? 6.761 -1.701 4.434 1.00 98.31 72 LEU A O 1
ATOM 548 N N . VAL A 1 73 ? 4.737 -1.602 3.471 1.00 98.56 73 VAL A N 1
ATOM 549 C CA . VAL A 1 73 ? 4.142 -0.667 4.428 1.00 98.56 73 VAL A CA 1
ATOM 550 C C . VAL A 1 73 ? 3.205 -1.447 5.337 1.00 98.56 73 VAL A C 1
ATOM 552 O O . VAL A 1 73 ? 2.313 -2.141 4.846 1.00 98.56 73 VAL A O 1
ATOM 555 N N . GLY A 1 74 ? 3.407 -1.324 6.645 1.00 98.25 74 GLY A N 1
ATOM 556 C CA . GLY A 1 74 ? 2.522 -1.848 7.674 1.00 98.25 74 GLY A CA 1
ATOM 557 C C . GLY A 1 74 ? 1.876 -0.725 8.474 1.00 98.25 74 GLY A C 1
ATOM 558 O O . GLY A 1 74 ? 2.546 0.223 8.884 1.00 98.25 74 GLY A O 1
ATOM 559 N N . VAL A 1 75 ? 0.569 -0.834 8.686 1.00 98.19 75 VAL A N 1
ATOM 560 C CA . VAL A 1 75 ? -0.237 0.081 9.500 1.00 98.19 75 VAL A CA 1
ATOM 561 C C . VAL A 1 75 ? -0.736 -0.695 10.712 1.00 98.19 75 VAL A C 1
ATOM 563 O O . VAL A 1 75 ? -1.389 -1.727 10.552 1.00 98.19 75 VAL A O 1
ATOM 566 N N . PHE A 1 76 ? -0.437 -0.176 11.904 1.00 96.75 76 PHE A N 1
ATOM 567 C CA . PHE A 1 76 ? -0.643 -0.843 13.190 1.00 96.75 76 PHE A CA 1
ATOM 568 C C . PHE A 1 76 ? -1.530 0.031 14.093 1.00 96.75 76 PHE A C 1
ATOM 570 O O . PHE A 1 76 ? -1.021 0.886 14.823 1.00 96.75 76 PHE A O 1
ATOM 577 N N . PRO A 1 77 ? -2.872 -0.087 14.009 1.00 94.50 77 PRO A N 1
ATOM 578 C CA . PRO A 1 77 ? -3.784 0.800 14.734 1.00 94.50 77 PRO A CA 1
ATOM 579 C C . PRO A 1 77 ? -3.732 0.670 16.258 1.00 94.50 77 PRO A C 1
ATOM 581 O O . PRO A 1 77 ? -4.038 1.648 16.938 1.00 94.50 77 PRO A O 1
ATOM 584 N N . SER A 1 78 ? -3.380 -0.505 16.794 1.00 92.19 78 SER A N 1
ATOM 585 C CA . SER A 1 78 ? -3.274 -0.731 18.244 1.00 92.19 78 SER A CA 1
ATOM 586 C C . SER A 1 78 ? -2.089 0.041 18.836 1.00 92.19 78 SER A C 1
ATOM 588 O O . SER A 1 78 ? -2.234 0.741 19.833 1.00 92.19 78 SER A O 1
ATOM 590 N N . GLU A 1 79 ? -0.946 -0.009 18.159 1.00 93.69 79 GLU A N 1
ATOM 591 C CA . GLU A 1 79 ? 0.302 0.670 18.510 1.00 93.69 79 GLU A CA 1
ATOM 592 C C . GLU A 1 79 ? 0.301 2.136 18.062 1.00 93.69 79 GLU A C 1
ATOM 594 O O . GLU A 1 79 ? 1.068 2.953 18.566 1.00 93.69 79 GLU A O 1
ATOM 599 N N . ARG A 1 80 ? -0.595 2.490 17.132 1.00 95.06 80 ARG A N 1
ATOM 600 C CA . ARG A 1 80 ? -0.632 3.784 16.441 1.00 95.06 80 ARG A CA 1
ATOM 601 C C . ARG A 1 80 ? 0.707 4.078 15.774 1.00 95.06 80 ARG A C 1
ATOM 603 O O . ARG A 1 80 ? 1.250 5.172 15.901 1.00 95.06 80 ARG A O 1
ATOM 610 N N . GLU A 1 81 ? 1.213 3.115 15.017 1.00 96.12 81 GLU A N 1
ATOM 611 C CA . GLU A 1 81 ? 2.461 3.254 14.272 1.00 96.12 81 GLU A CA 1
ATOM 612 C C . GLU A 1 81 ? 2.296 2.852 12.807 1.00 96.12 81 GLU A C 1
ATOM 614 O O . GLU A 1 81 ? 1.424 2.064 12.432 1.00 96.12 81 GLU A O 1
ATOM 619 N N . ILE A 1 82 ? 3.139 3.437 11.958 1.00 98.31 82 ILE A N 1
ATOM 620 C CA . ILE A 1 82 ? 3.280 3.030 10.564 1.00 98.31 82 ILE A CA 1
ATOM 621 C C . ILE A 1 82 ? 4.748 2.707 10.339 1.00 98.31 82 ILE A C 1
ATOM 623 O O . ILE A 1 82 ? 5.614 3.544 10.592 1.00 98.31 82 ILE A O 1
ATOM 627 N N . TRP A 1 83 ? 5.024 1.503 9.858 1.00 98.12 83 TRP A N 1
ATOM 628 C CA . TRP A 1 83 ? 6.377 1.054 9.558 1.00 98.12 83 TRP A CA 1
ATOM 629 C C . TRP A 1 83 ? 6.510 0.766 8.077 1.00 98.12 83 TRP A C 1
ATOM 631 O O . TRP A 1 83 ? 5.587 0.281 7.425 1.00 98.12 83 TRP A O 1
ATOM 641 N N . GLU A 1 84 ? 7.677 1.083 7.543 1.00 98.31 84 GLU A N 1
ATOM 642 C CA . GLU A 1 84 ? 8.041 0.779 6.175 1.00 98.31 84 GLU A CA 1
ATOM 643 C C . GLU A 1 84 ? 9.332 -0.024 6.177 1.00 98.31 84 GLU A C 1
ATOM 645 O O . GLU A 1 84 ? 10.370 0.476 6.597 1.00 98.31 84 GLU A O 1
ATOM 650 N N . TRP A 1 85 ? 9.282 -1.246 5.669 1.00 98.19 85 TRP A N 1
ATOM 651 C CA . TRP A 1 85 ? 10.468 -2.050 5.432 1.00 98.19 85 TRP A CA 1
ATOM 652 C C . TRP A 1 85 ? 10.881 -1.958 3.977 1.00 98.19 85 TRP A C 1
ATOM 654 O O . TRP A 1 85 ? 10.037 -2.016 3.080 1.00 98.19 85 TRP A O 1
ATOM 664 N N . ARG A 1 86 ? 12.183 -1.852 3.735 1.00 97.25 86 ARG A N 1
ATOM 665 C CA . ARG A 1 86 ? 12.736 -1.678 2.399 1.00 97.25 86 ARG A CA 1
ATOM 666 C C . ARG A 1 86 ? 13.814 -2.713 2.139 1.00 97.25 86 ARG A C 1
ATOM 668 O O . ARG A 1 86 ? 14.761 -2.847 2.907 1.00 97.25 86 ARG A O 1
ATOM 675 N N . TRP A 1 87 ? 13.642 -3.447 1.049 1.00 96.62 87 TRP A N 1
ATOM 676 C CA . TRP A 1 87 ? 14.593 -4.439 0.568 1.00 96.62 87 TRP A CA 1
ATOM 677 C C . TRP A 1 87 ? 15.175 -3.960 -0.756 1.00 96.62 87 TRP A C 1
ATOM 679 O O . TRP A 1 87 ? 14.432 -3.805 -1.728 1.00 96.62 87 TRP A O 1
ATOM 689 N N . ASP A 1 88 ? 16.490 -3.751 -0.804 1.00 94.62 88 ASP A N 1
ATOM 690 C CA . ASP A 1 88 ? 17.203 -3.260 -1.994 1.00 94.62 88 ASP A CA 1
ATOM 691 C C . ASP A 1 88 ? 17.841 -4.388 -2.842 1.00 94.62 88 ASP A C 1
ATOM 693 O O . ASP A 1 88 ? 18.509 -4.124 -3.839 1.00 94.62 88 ASP A O 1
ATOM 697 N N . SER A 1 89 ? 17.571 -5.657 -2.503 1.00 92.81 89 SER A N 1
ATOM 698 C CA . SER A 1 89 ? 18.236 -6.893 -2.990 1.00 92.81 89 SER A CA 1
ATOM 699 C C . SER A 1 89 ? 19.498 -7.322 -2.244 1.00 92.81 89 SER A C 1
ATOM 701 O O . SER A 1 89 ? 19.989 -8.423 -2.498 1.00 92.81 89 SER A O 1
ATOM 703 N N . THR A 1 90 ? 20.004 -6.501 -1.332 1.00 90.75 90 THR A N 1
ATOM 704 C CA . THR A 1 90 ? 21.232 -6.755 -0.569 1.00 90.75 90 THR A CA 1
ATOM 705 C C . THR A 1 90 ? 20.992 -6.582 0.924 1.00 90.75 90 THR A C 1
ATOM 707 O O . THR A 1 90 ? 21.326 -7.465 1.712 1.00 90.75 90 THR A O 1
ATOM 710 N N . HIS A 1 91 ? 20.384 -5.465 1.305 1.00 92.12 91 HIS A N 1
ATOM 711 C CA . HIS A 1 91 ? 20.120 -5.079 2.674 1.00 92.12 91 HIS A CA 1
ATOM 712 C C . HIS A 1 91 ? 18.635 -4.855 2.891 1.00 92.12 91 HIS A C 1
ATOM 714 O O . HIS A 1 91 ? 17.875 -4.444 2.008 1.00 92.12 91 HIS A O 1
ATOM 720 N N . LEU A 1 92 ? 18.253 -5.143 4.126 1.00 94.00 92 LEU A N 1
ATOM 721 C CA . LEU A 1 92 ? 16.948 -4.853 4.652 1.00 94.00 92 LEU A CA 1
ATOM 722 C C . LEU A 1 92 ? 17.074 -3.714 5.650 1.00 94.00 92 LEU A C 1
ATOM 724 O O . LEU A 1 92 ? 17.813 -3.822 6.626 1.00 94.00 92 LEU A O 1
ATOM 728 N N . GLU A 1 93 ? 16.331 -2.648 5.410 1.00 95.31 93 GLU A N 1
ATOM 729 C CA . GLU A 1 93 ? 16.201 -1.531 6.335 1.00 95.31 93 GLU A CA 1
ATOM 730 C C . GLU A 1 93 ? 14.731 -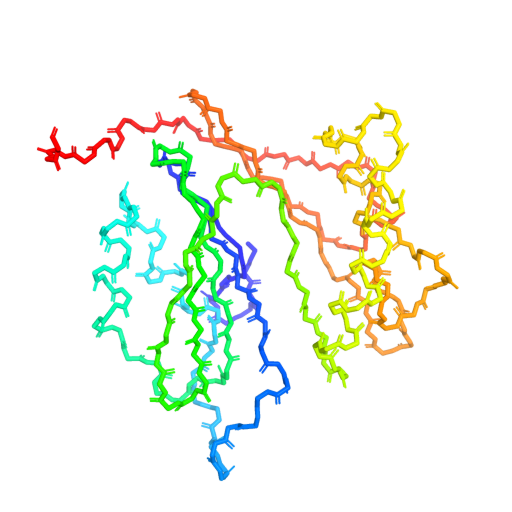1.313 6.693 1.00 95.31 93 GLU A C 1
ATOM 732 O O . GLU A 1 93 ? 13.821 -1.834 6.039 1.00 95.31 93 GLU A O 1
ATOM 737 N N . PHE A 1 94 ? 14.491 -0.532 7.740 1.00 95.94 94 PHE A N 1
ATOM 738 C CA . PHE A 1 94 ? 13.151 -0.107 8.111 1.00 95.94 94 PHE A CA 1
ATOM 739 C C . PHE A 1 94 ? 13.124 1.376 8.464 1.00 95.94 94 PHE A C 1
ATOM 741 O O . PHE A 1 94 ? 14.131 1.967 8.854 1.00 95.94 94 PHE A O 1
ATOM 748 N N . GLN A 1 95 ? 11.948 1.976 8.321 1.00 96.69 95 GLN A N 1
ATOM 749 C CA . GLN A 1 95 ? 11.670 3.362 8.662 1.00 96.69 95 GLN A CA 1
ATOM 750 C C . GLN A 1 95 ? 10.376 3.439 9.460 1.00 96.69 95 GLN A C 1
ATOM 752 O O . GLN A 1 95 ? 9.353 2.874 9.067 1.00 96.69 95 GLN A O 1
ATOM 757 N N . VAL A 1 96 ? 10.431 4.166 10.572 1.00 96.62 96 VAL A N 1
ATOM 758 C CA . VAL A 1 96 ? 9.271 4.434 11.422 1.00 96.62 96 VAL A CA 1
ATOM 759 C C . VAL A 1 96 ? 8.649 5.760 11.008 1.00 96.62 96 VAL A C 1
ATOM 761 O O . VAL A 1 96 ? 9.333 6.778 10.874 1.00 96.62 96 VAL A O 1
ATOM 764 N N . HIS A 1 97 ? 7.334 5.759 10.826 1.00 96.69 97 HIS A N 1
ATOM 765 C CA . HIS A 1 97 ? 6.561 6.922 10.421 1.00 96.69 97 HIS A CA 1
ATOM 766 C C . HIS A 1 97 ? 5.551 7.295 11.505 1.00 96.69 97 HIS A C 1
ATOM 768 O O . HIS A 1 97 ? 4.856 6.449 12.061 1.00 96.69 97 HIS A O 1
ATOM 774 N N . ALA A 1 98 ? 5.415 8.597 11.767 1.00 94.62 98 ALA A N 1
ATOM 775 C CA . ALA A 1 98 ? 4.393 9.095 12.689 1.00 94.62 98 ALA A CA 1
ATOM 776 C C . ALA A 1 98 ? 2.975 8.703 12.232 1.00 94.62 98 ALA A C 1
ATOM 778 O O . ALA A 1 98 ? 2.704 8.745 11.027 1.00 94.62 98 ALA A O 1
ATOM 779 N N . TRP A 1 99 ? 2.077 8.453 13.196 1.00 96.12 99 TRP A N 1
ATOM 780 C CA . TRP A 1 99 ? 0.647 8.150 13.009 1.00 96.12 99 TRP A CA 1
ATOM 781 C C . TRP A 1 99 ? -0.143 9.299 12.376 1.00 96.12 99 TRP A C 1
ATOM 783 O O . TRP A 1 99 ? -0.895 10.027 13.029 1.00 96.12 99 TRP A O 1
ATOM 793 N N . LYS A 1 100 ? 0.093 9.518 11.090 1.00 94.19 100 LYS A N 1
ATOM 794 C CA . LYS A 1 100 ? -0.516 10.562 10.274 1.00 94.19 100 LYS A CA 1
ATOM 795 C C . LYS A 1 100 ? -0.710 10.020 8.868 1.00 94.19 100 LYS A C 1
ATOM 797 O O . LYS A 1 100 ? 0.109 9.233 8.395 1.00 94.19 100 LYS A O 1
ATOM 802 N N . SER 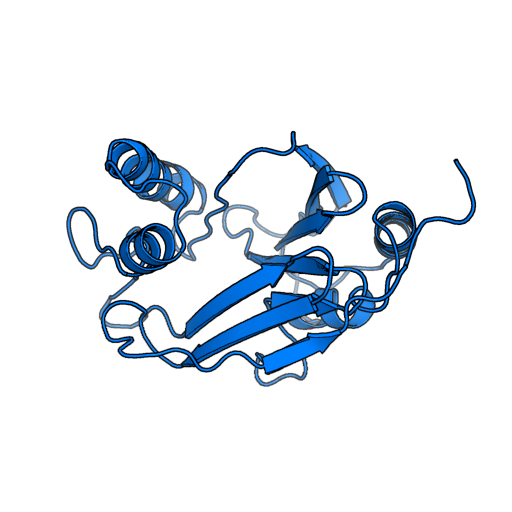A 1 101 ? -1.758 10.487 8.197 1.00 91.69 101 SER A N 1
ATOM 803 C CA . SER A 1 101 ? -2.038 10.133 6.807 1.00 91.69 101 SER A CA 1
ATOM 804 C C . SER A 1 101 ? -0.836 10.429 5.913 1.00 91.69 101 SER A C 1
ATOM 806 O O . SER A 1 101 ? -0.251 11.515 5.968 1.00 91.69 101 SER A O 1
ATOM 808 N N . ARG A 1 102 ? -0.468 9.448 5.092 1.00 93.75 102 ARG A N 1
ATOM 809 C CA . ARG A 1 102 ? 0.689 9.465 4.193 1.00 93.75 102 ARG A CA 1
ATOM 810 C C . ARG A 1 102 ? 0.352 8.691 2.927 1.00 93.75 102 ARG A C 1
ATOM 812 O O . ARG A 1 102 ? -0.602 7.918 2.900 1.00 93.75 102 ARG A O 1
ATOM 819 N N . HIS A 1 103 ? 1.150 8.910 1.893 1.00 95.19 103 HIS A N 1
ATOM 820 C CA . HIS A 1 103 ? 1.038 8.199 0.629 1.00 95.19 103 HIS A CA 1
ATOM 821 C C . HIS A 1 103 ? 2.400 7.612 0.267 1.00 95.19 103 HIS A C 1
ATOM 823 O O . HIS A 1 103 ? 3.424 8.226 0.558 1.00 95.19 103 HIS A O 1
ATOM 829 N N . TRP A 1 104 ? 2.376 6.452 -0.380 1.00 97.12 104 TRP A N 1
ATOM 830 C CA . TRP A 1 104 ? 3.536 5.811 -0.989 1.00 97.12 104 TRP A CA 1
ATOM 831 C C . TRP A 1 104 ? 3.199 5.532 -2.445 1.00 97.12 104 TRP A C 1
ATOM 833 O O . TRP A 1 104 ? 2.097 5.064 -2.755 1.00 97.12 104 TRP A O 1
ATOM 843 N N . PHE A 1 105 ? 4.137 5.799 -3.346 1.00 96.50 105 PHE A N 1
ATOM 844 C CA . PHE A 1 105 ? 3.905 5.662 -4.775 1.00 96.50 105 PHE A CA 1
ATOM 845 C C . PHE A 1 105 ? 5.025 4.884 -5.445 1.00 96.50 105 PHE A C 1
ATOM 847 O O . PHE A 1 105 ? 6.199 5.115 -5.202 1.00 96.50 105 PHE A O 1
ATOM 854 N N . SER A 1 106 ? 4.662 3.985 -6.356 1.00 95.19 106 SER A N 1
ATOM 855 C CA . SER A 1 106 ? 5.624 3.347 -7.257 1.00 95.19 106 SER A CA 1
ATOM 856 C C . SER A 1 106 ? 5.146 3.411 -8.703 1.00 95.19 106 SER A C 1
ATOM 858 O O . SER A 1 106 ? 3.940 3.483 -8.979 1.00 95.19 106 SER A O 1
ATOM 860 N N . SER A 1 107 ? 6.088 3.414 -9.638 1.00 93.69 107 SER A N 1
ATOM 861 C CA . SER A 1 107 ? 5.834 3.352 -11.072 1.00 93.69 107 SER A CA 1
ATOM 862 C C . SER A 1 107 ? 6.960 2.609 -11.765 1.00 93.69 107 SER A C 1
ATOM 864 O O . SER A 1 107 ? 8.130 2.865 -11.517 1.00 93.69 107 SER A O 1
ATOM 866 N N . SER A 1 108 ? 6.606 1.752 -12.722 1.00 90.62 108 SER A N 1
ATOM 867 C CA . SER A 1 108 ? 7.590 1.038 -13.540 1.00 90.62 108 SER A CA 1
ATOM 868 C C . SER A 1 108 ? 8.492 1.963 -14.370 1.00 90.62 108 SER A C 1
ATOM 870 O O . SER A 1 108 ? 9.433 1.475 -14.981 1.00 90.62 108 SER A O 1
ATOM 872 N N . LEU A 1 109 ? 8.159 3.256 -14.484 1.00 92.00 109 LEU A N 1
ATOM 873 C CA . LEU A 1 109 ? 8.944 4.235 -15.241 1.00 92.00 109 LEU A CA 1
ATOM 874 C C . LEU A 1 109 ? 9.902 5.053 -14.369 1.00 92.00 109 LEU A C 1
ATOM 876 O O . LEU A 1 109 ? 10.950 5.453 -14.859 1.00 92.00 109 LEU A O 1
ATOM 880 N N . SER A 1 110 ? 9.488 5.388 -13.146 1.00 94.75 110 SER A N 1
ATOM 881 C CA . SER A 1 110 ? 10.286 6.119 -12.155 1.00 94.75 110 SER A CA 1
ATOM 882 C C . SER A 1 110 ? 9.458 6.277 -10.884 1.00 94.75 110 SER A C 1
ATOM 884 O O . SER A 1 110 ? 8.377 6.883 -10.921 1.00 94.75 110 SER A O 1
ATOM 886 N N . ASP A 1 111 ? 9.961 5.752 -9.773 1.00 95.50 111 ASP A N 1
ATOM 887 C CA . ASP A 1 111 ? 9.339 5.946 -8.466 1.00 95.50 111 ASP A CA 1
ATOM 888 C C . ASP A 1 111 ? 9.466 7.413 -8.030 1.00 95.50 111 ASP A C 1
ATOM 890 O O . ASP A 1 111 ? 8.460 7.999 -7.636 1.00 95.50 111 ASP A O 1
ATOM 894 N N . ASP A 1 112 ? 10.618 8.057 -8.233 1.00 95.81 112 ASP A N 1
ATOM 895 C CA . ASP A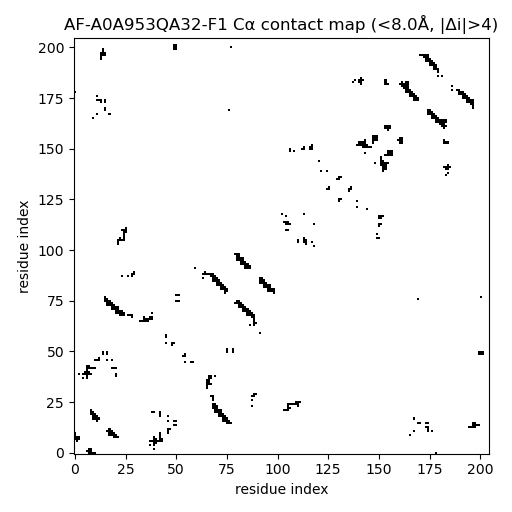 1 112 ? 10.837 9.479 -7.919 1.00 95.81 112 ASP A CA 1
ATOM 896 C C . ASP A 1 112 ? 9.808 10.406 -8.590 1.00 95.81 112 ASP A C 1
ATOM 898 O O . ASP A 1 112 ? 9.221 11.298 -7.965 1.00 95.81 112 ASP A O 1
ATOM 902 N N . ARG A 1 113 ? 9.531 10.188 -9.883 1.00 95.31 113 ARG A N 1
ATOM 903 C CA . ARG A 1 113 ? 8.497 10.950 -10.599 1.00 95.31 113 ARG A CA 1
ATOM 904 C C . ARG A 1 113 ? 7.096 10.628 -10.093 1.00 95.31 113 ARG A C 1
ATOM 906 O O . ARG A 1 113 ? 6.261 11.532 -10.047 1.00 95.31 113 ARG A O 1
ATOM 913 N N . ALA A 1 114 ? 6.826 9.373 -9.730 1.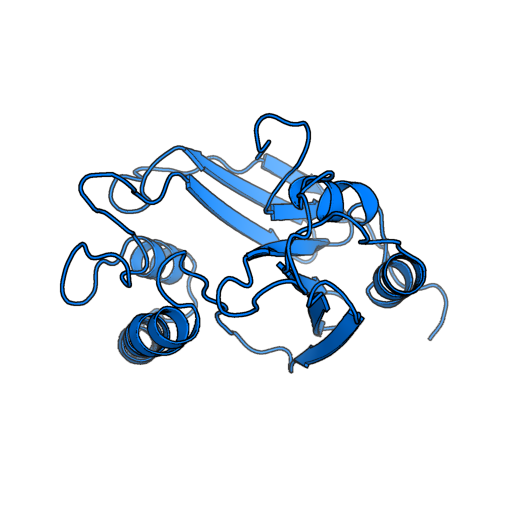00 94.94 114 ALA A N 1
ATOM 914 C CA . ALA A 1 114 ? 5.541 8.984 -9.162 1.00 94.94 114 ALA A CA 1
ATOM 915 C C . ALA A 1 114 ? 5.304 9.664 -7.808 1.00 94.94 114 ALA A C 1
ATOM 917 O O . ALA A 1 114 ? 4.232 10.231 -7.609 1.00 94.94 114 ALA A O 1
ATOM 918 N N . GLU A 1 115 ? 6.307 9.675 -6.929 1.00 95.69 115 GLU A N 1
ATOM 919 C CA . GLU A 1 115 ? 6.263 10.348 -5.629 1.00 95.69 115 GLU A CA 1
ATOM 920 C C . GLU A 1 115 ? 6.035 11.859 -5.790 1.00 95.69 115 GLU A C 1
ATOM 922 O O . GLU A 1 115 ? 5.158 12.438 -5.145 1.00 95.69 115 GLU A O 1
ATOM 927 N N . SER A 1 116 ? 6.747 12.502 -6.720 1.00 95.25 116 SER A N 1
ATOM 928 C CA . SER A 1 116 ? 6.604 13.939 -6.972 1.00 95.25 116 SER A CA 1
ATOM 929 C C . SER A 1 116 ? 5.222 14.317 -7.528 1.00 95.25 116 SER A C 1
ATOM 931 O O . SER A 1 116 ? 4.524 15.159 -6.951 1.00 95.25 116 SER A O 1
ATOM 933 N N . LEU A 1 117 ? 4.796 13.681 -8.626 1.00 95.31 117 LEU A N 1
ATOM 934 C CA . LEU A 1 117 ? 3.583 14.062 -9.358 1.00 95.31 117 LEU A CA 1
ATOM 935 C C . LEU A 1 117 ? 2.300 13.610 -8.653 1.00 95.31 117 LEU A C 1
ATOM 937 O O . LEU A 1 117 ? 1.360 14.398 -8.535 1.00 95.31 117 LEU A O 1
ATOM 941 N N . ARG A 1 118 ? 2.256 12.377 -8.128 1.00 95.69 118 ARG A N 1
ATOM 942 C CA . ARG A 1 118 ? 1.097 11.920 -7.342 1.00 95.69 118 ARG A CA 1
ATOM 943 C C . ARG A 1 118 ? 1.057 12.610 -5.986 1.00 95.69 118 ARG A C 1
ATOM 945 O O . ARG A 1 118 ? -0.020 12.977 -5.530 1.00 95.69 118 ARG A O 1
ATOM 952 N N . GLY A 1 119 ? 2.218 12.877 -5.384 1.00 95.00 119 GLY A N 1
ATOM 953 C CA . GLY A 1 119 ? 2.311 13.672 -4.164 1.00 95.00 119 GLY A CA 1
ATOM 954 C C . GLY A 1 119 ? 1.762 15.088 -4.342 1.00 95.00 119 GLY A C 1
ATOM 955 O O . GLY A 1 119 ? 1.082 15.585 -3.446 1.00 95.00 119 GLY A O 1
ATOM 956 N N . LEU A 1 120 ? 2.001 15.730 -5.493 1.00 94.38 120 LEU A N 1
ATOM 957 C CA . LEU A 1 120 ? 1.386 17.020 -5.819 1.00 94.38 120 LEU A CA 1
ATOM 958 C C . LEU A 1 120 ? -0.140 16.910 -5.904 1.00 94.38 120 LEU A C 1
ATOM 960 O O . LEU A 1 120 ? -0.825 17.654 -5.210 1.00 94.38 120 LEU A O 1
ATOM 964 N N . ALA A 1 121 ? -0.658 15.934 -6.655 1.00 94.19 121 ALA A N 1
ATOM 965 C CA . ALA A 1 121 ? -2.099 15.703 -6.762 1.00 94.19 121 ALA A CA 1
ATOM 966 C C . ALA A 1 121 ? -2.757 15.455 -5.390 1.00 94.19 121 ALA A C 1
ATOM 968 O O . ALA A 1 121 ? -3.809 16.018 -5.096 1.00 94.19 121 ALA A O 1
ATOM 969 N N . CYS A 1 122 ? -2.111 14.677 -4.516 1.00 95.06 122 CYS A N 1
ATOM 970 C CA . CYS A 1 122 ? -2.571 14.478 -3.144 1.00 95.06 122 CYS A CA 1
ATOM 971 C C . CYS A 1 122 ? -2.568 15.779 -2.336 1.00 95.06 122 CYS A C 1
ATOM 973 O O . CYS A 1 122 ? -3.535 16.046 -1.633 1.00 95.06 122 CYS A O 1
ATOM 975 N N . ARG A 1 123 ? -1.510 16.598 -2.416 1.00 94.69 123 ARG A N 1
ATOM 976 C CA . ARG A 1 123 ? -1.448 17.886 -1.699 1.00 94.69 123 ARG A CA 1
ATOM 977 C C . ARG A 1 123 ? -2.530 18.861 -2.155 1.00 94.69 123 ARG A C 1
ATOM 979 O O . ARG A 1 123 ? -3.051 19.598 -1.323 1.00 94.69 123 ARG A O 1
ATOM 986 N N . ASP A 1 124 ? -2.863 18.862 -3.439 1.00 93.25 124 ASP A N 1
ATOM 987 C CA . ASP A 1 124 ? -3.937 19.701 -3.965 1.00 93.25 124 ASP A CA 1
ATOM 988 C C . ASP A 1 124 ? -5.308 19.198 -3.490 1.00 93.25 124 ASP A C 1
ATOM 990 O O . ASP A 1 124 ? -6.099 19.988 -2.976 1.00 93.25 124 ASP A O 1
ATOM 994 N N . ALA A 1 125 ? -5.550 17.883 -3.541 1.00 93.75 125 ALA A N 1
ATOM 995 C CA . ALA A 1 125 ? -6.788 17.263 -3.057 1.00 93.75 125 ALA A CA 1
ATOM 996 C C . ALA A 1 125 ? -7.003 17.421 -1.540 1.00 93.75 125 ALA A C 1
ATOM 998 O O . ALA A 1 125 ? -8.137 17.431 -1.073 1.00 93.75 125 ALA A O 1
ATOM 999 N N . GLN A 1 126 ? -5.935 17.588 -0.751 1.00 94.50 126 GLN A N 1
ATOM 1000 C CA . GLN A 1 126 ? -6.023 17.873 0.692 1.00 94.50 126 GLN A CA 1
ATOM 1001 C C . GLN A 1 126 ? -6.657 19.237 1.013 1.00 94.50 126 GLN A C 1
ATOM 1003 O O . GLN A 1 126 ? -6.933 19.524 2.174 1.00 94.50 126 GLN A O 1
ATOM 1008 N N . ARG A 1 127 ? -6.881 20.094 0.008 1.00 94.50 127 ARG A N 1
ATOM 1009 C CA . ARG A 1 127 ? -7.587 21.375 0.163 1.00 94.50 127 ARG A CA 1
ATOM 1010 C C . ARG A 1 127 ? -9.108 21.237 0.028 1.00 94.50 127 ARG A C 1
ATOM 1012 O O . ARG A 1 127 ? -9.815 22.219 0.236 1.00 94.50 127 ARG A O 1
ATOM 1019 N N . GLU A 1 128 ? -9.606 20.060 -0.352 1.00 94.88 128 GLU A N 1
ATOM 1020 C CA . GLU A 1 128 ? -11.041 19.771 -0.418 1.00 94.88 128 GLU A CA 1
ATOM 1021 C C . GLU A 1 128 ? -11.659 19.741 0.988 1.00 94.88 128 GLU A C 1
ATOM 1023 O O . GLU A 1 128 ? -11.012 19.378 1.970 1.00 94.88 128 GLU A O 1
ATOM 1028 N N . SER A 1 129 ? -12.933 20.121 1.098 1.00 95.69 129 SER A N 1
ATOM 1029 C CA . SER A 1 129 ? -13.619 20.264 2.388 1.00 95.69 129 SER A CA 1
ATOM 1030 C C . SER A 1 129 ? -13.858 18.942 3.121 1.00 95.69 129 SER A C 1
ATOM 1032 O O . SER A 1 129 ? -13.999 18.944 4.341 1.00 95.69 129 SER A O 1
ATOM 1034 N N . ASP A 1 130 ? -13.908 17.823 2.398 1.00 96.50 130 ASP A N 1
ATOM 1035 C CA . ASP A 1 130 ? -14.102 16.473 2.933 1.00 96.50 130 ASP A CA 1
ATOM 1036 C C . ASP A 1 130 ? -12.804 15.644 2.940 1.00 96.50 130 ASP A C 1
ATOM 1038 O O . ASP A 1 130 ? -12.863 14.408 3.004 1.00 96.50 130 ASP A O 1
ATOM 1042 N N . ALA A 1 131 ? -11.640 16.307 2.885 1.00 95.19 131 ALA A N 1
ATOM 1043 C CA . ALA A 1 131 ? -10.334 15.660 2.924 1.00 95.19 131 ALA A CA 1
ATOM 1044 C C . ALA A 1 131 ? -10.205 14.700 4.120 1.00 95.19 131 ALA A C 1
ATOM 1046 O O . ALA A 1 131 ? -10.532 15.026 5.261 1.00 95.19 131 ALA A O 1
ATOM 1047 N N . GLY A 1 132 ? -9.731 13.484 3.844 1.00 91.62 132 GLY A N 1
ATOM 1048 C CA . GLY A 1 132 ? -9.625 12.395 4.819 1.00 91.62 132 GLY A CA 1
ATOM 1049 C C . GLY A 1 132 ? -10.873 11.515 4.959 1.00 91.62 132 GLY A C 1
ATOM 1050 O O . GLY A 1 132 ? -10.790 10.471 5.601 1.00 91.62 132 GLY A O 1
ATOM 1051 N N . SER A 1 133 ? -12.005 11.868 4.343 1.00 94.50 133 SER A N 1
ATOM 1052 C CA . SER A 1 133 ? -13.183 10.991 4.312 1.00 94.50 133 SER A CA 1
ATOM 1053 C C . SER A 1 133 ? -13.016 9.824 3.324 1.00 94.50 133 SER A C 1
ATOM 1055 O O . SER A 1 133 ? -12.240 9.895 2.369 1.00 94.50 133 SER A O 1
ATOM 1057 N N . VAL A 1 134 ? -13.786 8.746 3.514 1.00 93.00 134 VAL A N 1
ATOM 1058 C CA . VAL A 1 134 ? -13.809 7.598 2.586 1.00 93.00 134 VAL A CA 1
ATOM 1059 C C . VAL A 1 134 ? -14.239 8.006 1.164 1.00 93.00 134 VAL A C 1
ATOM 1061 O O . VAL A 1 134 ? -13.541 7.648 0.212 1.00 93.00 134 VAL A O 1
ATOM 1064 N N . PRO A 1 135 ? -15.322 8.789 0.957 1.00 94.75 135 PRO A N 1
ATOM 1065 C CA . PRO A 1 135 ? -15.666 9.285 -0.376 1.00 94.75 135 PRO A CA 1
ATOM 1066 C C . PRO A 1 135 ? -14.536 10.092 -1.022 1.00 94.75 135 PRO A C 1
ATOM 1068 O O . PRO A 1 135 ? -14.262 9.904 -2.207 1.00 94.75 135 PRO A O 1
ATOM 1071 N N . TRP A 1 136 ? -13.852 10.941 -0.250 1.00 95.75 136 TRP A N 1
ATOM 1072 C CA . TRP A 1 136 ? -12.702 11.702 -0.729 1.00 95.75 136 TRP A CA 1
ATOM 1073 C C . TRP A 1 136 ? -11.537 10.797 -1.152 1.00 95.75 136 TRP A C 1
ATOM 1075 O O . TRP A 1 136 ? -11.035 10.943 -2.265 1.00 95.75 136 TRP A O 1
ATOM 1085 N N . LEU A 1 137 ? -11.159 9.801 -0.339 1.00 95.38 137 LEU A N 1
ATOM 1086 C CA . LEU A 1 137 ? -10.102 8.836 -0.683 1.00 95.38 137 LEU A CA 1
ATOM 1087 C C . LEU A 1 137 ? -10.411 8.100 -1.992 1.00 95.38 137 LEU A C 1
ATOM 1089 O O . LEU A 1 137 ? -9.540 7.961 -2.854 1.00 95.38 137 LEU A O 1
ATOM 1093 N N . ARG A 1 138 ? -11.661 7.666 -2.179 1.00 95.94 138 ARG A N 1
ATOM 1094 C CA . ARG A 1 138 ? -12.095 6.989 -3.410 1.00 95.94 138 ARG A CA 1
ATOM 1095 C C . ARG A 1 138 ? -11.981 7.902 -4.631 1.00 95.94 138 ARG A C 1
ATOM 1097 O O . ARG A 1 138 ? -11.454 7.468 -5.655 1.00 95.94 138 ARG A O 1
ATOM 1104 N N . ARG A 1 139 ? -12.403 9.171 -4.525 1.00 95.38 139 ARG A N 1
ATOM 1105 C CA . ARG A 1 139 ? -12.241 10.161 -5.609 1.00 95.38 139 ARG A CA 1
ATOM 1106 C C . ARG A 1 139 ? -10.772 10.446 -5.907 1.00 95.38 139 ARG A C 1
ATOM 1108 O O . ARG A 1 139 ? -10.391 10.486 -7.073 1.00 95.38 139 ARG A O 1
ATOM 1115 N N . LEU A 1 140 ? -9.940 10.580 -4.874 1.00 95.81 140 LEU A N 1
ATOM 1116 C CA . LEU A 1 140 ? -8.502 10.787 -5.018 1.00 95.81 140 LEU A CA 1
ATOM 1117 C C . LEU A 1 140 ? -7.854 9.632 -5.795 1.00 95.81 140 LEU A C 1
ATOM 1119 O O . LEU A 1 140 ? -7.170 9.868 -6.788 1.00 95.81 140 LEU A O 1
ATOM 1123 N N . HIS A 1 141 ? -8.122 8.382 -5.412 1.00 96.06 141 HIS A N 1
ATOM 1124 C CA . HIS A 1 141 ? -7.593 7.210 -6.117 1.00 96.06 141 HIS A CA 1
ATOM 1125 C C . HIS A 1 141 ? -8.157 7.038 -7.536 1.00 96.06 141 HIS A C 1
ATOM 1127 O O . HIS A 1 141 ? -7.475 6.463 -8.383 1.00 96.06 141 HIS A O 1
ATOM 1133 N N . ALA A 1 142 ? -9.359 7.552 -7.815 1.00 96.00 142 ALA A N 1
ATOM 1134 C CA . ALA A 1 142 ? -9.953 7.625 -9.151 1.00 96.00 142 ALA A CA 1
ATOM 1135 C C . ALA A 1 142 ? -9.414 8.788 -10.010 1.00 96.00 14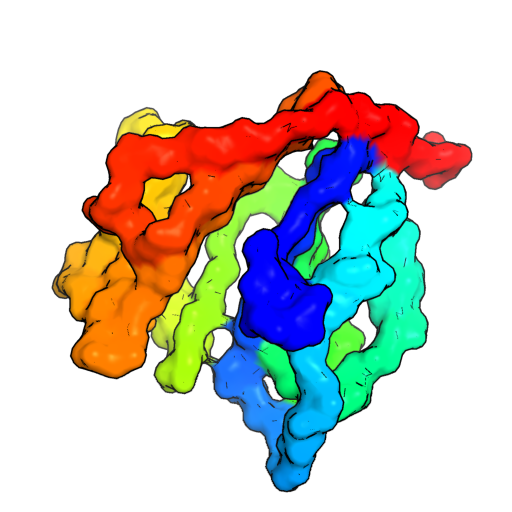2 ALA A C 1
ATOM 1137 O O . ALA A 1 142 ? -9.711 8.853 -11.202 1.00 96.00 142 ALA A O 1
ATOM 1138 N N . SER A 1 143 ? -8.629 9.702 -9.434 1.00 94.94 143 SER A N 1
ATOM 1139 C CA . SER A 1 143 ? -8.188 10.920 -10.109 1.00 94.94 143 SER A CA 1
ATOM 1140 C C . SER A 1 143 ? -7.111 10.668 -11.164 1.00 94.94 143 SER A C 1
ATOM 1142 O O . SER A 1 143 ? -6.172 9.881 -10.984 1.00 94.94 143 SER A O 1
ATOM 1144 N N . HIS A 1 144 ? -7.213 11.429 -12.251 1.00 93.31 144 HIS A N 1
ATOM 1145 C CA . HIS A 1 144 ? -6.186 11.537 -13.281 1.00 93.31 144 HIS A CA 1
ATOM 1146 C C . HIS A 1 144 ? -5.316 12.797 -13.127 1.00 93.31 144 HIS A C 1
ATOM 1148 O O . HIS A 1 144 ? -4.308 12.928 -13.815 1.00 93.31 144 HIS A O 1
ATOM 1154 N N . GLY A 1 145 ? -5.663 13.730 -12.232 1.00 81.44 145 GLY A N 1
ATOM 1155 C CA . GLY A 1 145 ? -4.978 15.022 -12.123 1.00 81.44 145 GLY A CA 1
ATOM 1156 C C . GLY A 1 145 ? -4.907 15.747 -13.476 1.00 81.44 145 GLY A C 1
ATOM 1157 O O . GLY A 1 145 ? -5.932 15.980 -14.109 1.00 81.44 145 GLY A O 1
ATOM 1158 N N . GLY A 1 146 ? -3.687 16.050 -13.939 1.00 75.25 146 GLY A N 1
ATOM 1159 C CA . GLY A 1 146 ? -3.406 16.694 -15.233 1.00 75.25 146 GLY A CA 1
ATOM 1160 C C . GLY A 1 146 ? -3.609 15.823 -16.485 1.00 75.25 146 GLY A C 1
ATOM 1161 O O . GLY A 1 146 ? -3.238 16.248 -17.575 1.00 75.25 146 GLY A O 1
ATOM 1162 N N . GLY A 1 147 ? -4.159 14.612 -16.348 1.00 84.00 147 GLY A N 1
ATOM 1163 C CA . GLY A 1 147 ? -4.552 13.741 -17.459 1.00 84.00 147 GLY A CA 1
ATOM 1164 C C . GLY A 1 147 ? -4.267 12.254 -17.202 1.00 84.00 147 GLY A C 1
ATOM 1165 O O . GLY A 1 147 ? -3.471 11.915 -16.324 1.00 84.00 147 GLY A O 1
ATOM 1166 N N . PRO A 1 148 ? -4.900 11.338 -17.959 1.00 84.00 148 PRO A N 1
ATOM 1167 C CA . PRO A 1 148 ? -4.719 9.894 -17.808 1.00 84.00 148 PRO A CA 1
ATOM 1168 C C . PRO A 1 148 ? -3.330 9.469 -18.311 1.00 84.00 148 PRO A C 1
ATOM 1170 O O . PRO A 1 148 ? -3.174 9.010 -19.434 1.00 84.00 148 PRO A O 1
ATOM 1173 N N . GLY A 1 149 ? -2.303 9.693 -17.491 1.00 87.94 149 GLY A N 1
ATOM 1174 C CA . GLY A 1 149 ? -0.906 9.398 -17.806 1.00 87.94 149 GLY A CA 1
ATOM 1175 C C . GLY A 1 149 ? -0.264 8.412 -16.826 1.00 87.94 149 GLY A C 1
ATOM 1176 O O . GLY A 1 149 ? -0.862 8.062 -15.802 1.00 87.94 149 GLY A O 1
ATOM 1177 N N . PRO A 1 150 ? 0.990 7.993 -17.073 1.00 88.00 150 PRO A N 1
ATOM 1178 C CA . PRO A 1 150 ? 1.675 6.973 -16.269 1.00 88.00 150 PRO A CA 1
ATOM 1179 C C . PRO A 1 150 ? 1.918 7.378 -14.807 1.00 88.00 150 PRO A C 1
ATOM 1181 O O . PRO A 1 150 ? 2.134 6.516 -13.955 1.00 88.00 150 PRO A O 1
ATOM 1184 N N . PHE A 1 151 ? 1.869 8.677 -14.508 1.00 92.44 151 PHE A N 1
ATOM 1185 C CA . PHE A 1 151 ? 2.073 9.226 -13.166 1.00 92.44 151 PHE A CA 1
ATOM 1186 C C . PHE A 1 151 ? 0.785 9.746 -12.517 1.00 92.44 151 PHE A C 1
ATOM 1188 O O . PHE A 1 151 ? 0.846 10.337 -11.446 1.00 92.44 151 PHE A O 1
ATOM 1195 N N . SER A 1 152 ? -0.381 9.510 -13.121 1.00 94.56 152 SER A N 1
ATOM 1196 C CA . SER A 1 152 ? -1.662 9.726 -12.435 1.00 94.56 152 SER A CA 1
ATOM 1197 C C . SER A 1 152 ? -1.884 8.677 -11.333 1.00 94.56 152 SER A C 1
ATOM 1199 O O . SER A 1 152 ? -1.181 7.658 -11.297 1.00 94.56 152 SER A O 1
ATOM 1201 N N . LEU A 1 153 ? -2.822 8.923 -10.406 1.00 95.38 153 LEU A N 1
ATOM 1202 C CA . LEU A 1 153 ? -3.200 7.930 -9.390 1.00 95.38 153 LEU A CA 1
ATOM 1203 C C . LEU A 1 153 ? -3.985 6.780 -10.034 1.00 95.38 153 LEU A C 1
ATOM 1205 O O . LEU A 1 153 ? -3.628 5.613 -9.862 1.00 95.38 153 LEU A O 1
ATOM 1209 N N . CYS A 1 154 ? -4.997 7.106 -10.843 1.00 96.62 154 CYS A N 1
ATOM 1210 C CA . CYS A 1 154 ? -5.664 6.143 -11.709 1.00 96.62 154 CYS A CA 1
ATOM 1211 C C . CYS A 1 154 ? -4.962 6.091 -13.072 1.00 96.62 154 CYS A C 1
ATOM 1213 O O . CYS A 1 154 ? -5.289 6.851 -13.982 1.00 96.62 154 CYS A O 1
ATOM 1215 N N . VAL A 1 155 ? -3.988 5.194 -13.222 1.00 94.69 155 VAL A N 1
ATOM 1216 C CA . VAL A 1 155 ? -3.174 5.085 -14.437 1.00 94.69 155 VAL A CA 1
ATOM 1217 C C . VAL A 1 155 ? -4.003 4.555 -15.601 1.00 94.69 155 VAL A C 1
ATOM 1219 O O . VAL A 1 155 ? -4.667 3.528 -15.478 1.00 94.69 155 VAL A O 1
ATOM 1222 N N . HIS A 1 156 ? -3.904 5.223 -16.747 1.00 92.25 156 HIS A N 1
ATOM 1223 C CA . HIS A 1 156 ? -4.326 4.722 -18.052 1.00 92.25 156 HIS A CA 1
ATOM 1224 C C . HIS A 1 156 ? -3.232 5.078 -19.062 1.00 92.25 156 HIS A C 1
ATOM 1226 O O . HIS A 1 156 ? -2.855 6.235 -19.190 1.00 92.25 156 HIS A O 1
ATOM 1232 N N . ARG A 1 157 ? -2.692 4.079 -19.748 1.00 85.94 157 ARG A N 1
ATOM 1233 C CA . ARG A 1 157 ? -1.819 4.195 -20.918 1.00 85.94 157 ARG A CA 1
ATOM 1234 C C . ARG A 1 157 ? -2.152 3.037 -21.861 1.00 85.94 157 ARG A C 1
ATOM 1236 O O . ARG A 1 157 ? -2.879 2.125 -21.473 1.00 85.94 157 ARG A O 1
ATOM 1243 N N . GLU A 1 158 ? -1.661 3.093 -23.091 1.00 80.44 158 GLU A N 1
ATOM 1244 C CA . GLU A 1 158 ? -2.024 2.137 -24.148 1.00 80.44 158 GLU A CA 1
ATOM 1245 C C . GLU A 1 158 ? -1.785 0.668 -23.741 1.00 80.44 158 GLU A C 1
ATOM 1247 O O . GLU A 1 158 ? -2.591 -0.205 -24.047 1.00 80.44 158 GLU A O 1
ATOM 1252 N N . ASP A 1 159 ? -0.731 0.414 -22.962 1.00 81.25 159 ASP A N 1
ATOM 1253 C CA . ASP A 1 159 ? -0.276 -0.913 -22.535 1.00 81.25 159 ASP A CA 1
ATOM 1254 C C . ASP A 1 159 ? -0.539 -1.240 -21.050 1.00 81.25 159 ASP A C 1
ATOM 1256 O O . ASP A 1 159 ? -0.474 -2.403 -20.653 1.00 81.25 159 ASP A O 1
ATOM 1260 N N . VAL A 1 160 ? -0.833 -0.247 -20.200 1.00 84.50 160 VAL A N 1
ATOM 1261 C CA . VAL A 1 160 ? -1.024 -0.436 -18.748 1.00 84.50 160 VAL A CA 1
ATOM 1262 C C . VAL A 1 160 ? -2.142 0.444 -18.218 1.00 84.50 160 VAL A C 1
ATOM 1264 O O . VAL A 1 160 ? -2.275 1.614 -18.555 1.00 84.50 160 VAL A O 1
ATOM 1267 N N . LYS A 1 161 ? -2.917 -0.099 -17.289 1.00 92.19 161 LYS A N 1
ATOM 1268 C CA . LYS A 1 161 ? -3.891 0.661 -16.511 1.00 92.19 161 LYS A CA 1
ATOM 1269 C C . LYS A 1 161 ? -3.894 0.202 -15.063 1.00 92.19 161 LYS A C 1
ATOM 1271 O O . LYS A 1 161 ? -3.394 -0.882 -14.761 1.00 92.19 161 LYS A O 1
ATOM 1276 N N . THR A 1 162 ? -4.487 0.992 -14.176 1.00 93.62 162 THR A N 1
ATOM 1277 C CA . THR A 1 162 ? -4.800 0.526 -12.823 1.00 93.62 162 THR A CA 1
ATOM 1278 C C . THR A 1 162 ? -5.737 -0.681 -12.919 1.00 93.62 162 THR A C 1
ATOM 1280 O O . THR A 1 162 ? -6.845 -0.588 -13.439 1.00 93.62 162 THR A O 1
ATOM 1283 N N . LEU A 1 163 ? -5.273 -1.841 -12.452 1.00 93.00 163 LEU A N 1
ATOM 1284 C CA . LEU A 1 163 ? -6.003 -3.108 -12.586 1.00 93.00 163 LEU A CA 1
ATOM 1285 C C . LEU A 1 163 ? -7.008 -3.345 -11.464 1.00 93.00 163 LEU A C 1
ATOM 1287 O O . LEU A 1 163 ? -7.944 -4.128 -11.624 1.00 93.00 163 LEU A O 1
ATOM 1291 N N . SER A 1 164 ? -6.800 -2.710 -10.317 1.00 94.25 164 SER A N 1
ATOM 1292 C CA . SER A 1 164 ? -7.671 -2.879 -9.168 1.00 94.25 164 SER A CA 1
ATOM 1293 C C . SER A 1 164 ? -7.547 -1.734 -8.185 1.00 94.25 164 SER A C 1
ATOM 1295 O O . SER A 1 164 ? -6.501 -1.092 -8.092 1.00 94.25 164 SER A O 1
ATOM 1297 N N . TYR A 1 165 ? -8.584 -1.594 -7.376 1.00 96.00 165 TYR A N 1
ATOM 1298 C CA . TYR A 1 165 ? -8.599 -0.794 -6.168 1.00 96.00 165 TYR A CA 1
ATOM 1299 C C . TYR A 1 165 ? -8.918 -1.702 -4.978 1.00 96.00 165 TYR A C 1
ATOM 1301 O O . TYR A 1 165 ? -9.739 -2.614 -5.087 1.00 96.00 165 TYR A O 1
ATOM 1309 N N . SER A 1 166 ? -8.233 -1.496 -3.858 1.00 96.00 166 SER A N 1
ATOM 1310 C CA . SER A 1 166 ? -8.542 -2.177 -2.601 1.00 96.00 166 SER A CA 1
ATOM 1311 C C . SER A 1 166 ? -8.532 -1.153 -1.480 1.00 96.00 166 SER A C 1
ATOM 1313 O O . SER A 1 166 ? -7.700 -0.249 -1.484 1.00 96.00 166 SER A O 1
ATOM 1315 N N . GLU A 1 167 ? -9.447 -1.310 -0.539 1.00 95.94 167 GLU A N 1
ATOM 1316 C CA . GLU A 1 167 ? -9.627 -0.412 0.597 1.00 95.94 167 GLU A CA 1
ATOM 1317 C C . GLU A 1 167 ? -9.717 -1.259 1.859 1.00 95.94 167 GLU A C 1
ATOM 1319 O O . GLU A 1 167 ? -10.410 -2.276 1.868 1.00 95.94 167 GLU A O 1
ATOM 1324 N N . VAL A 1 168 ? -9.009 -0.844 2.906 1.00 96.75 168 VAL A N 1
ATOM 1325 C CA . VAL A 1 168 ? -9.075 -1.471 4.225 1.00 96.75 168 VAL A CA 1
ATOM 1326 C C . VAL A 1 168 ? -9.605 -0.437 5.205 1.00 96.75 168 VAL A C 1
ATOM 1328 O O . VAL A 1 168 ? -9.085 0.677 5.269 1.00 96.75 168 VAL A O 1
ATOM 1331 N N . MET A 1 169 ? -10.620 -0.812 5.976 1.00 96.12 169 MET A N 1
ATOM 1332 C CA . MET A 1 169 ? -11.139 -0.010 7.077 1.00 96.12 169 MET A CA 1
ATOM 1333 C C . MET A 1 169 ? -11.014 -0.803 8.371 1.00 96.12 169 MET A C 1
ATOM 1335 O O . MET A 1 169 ? -11.510 -1.922 8.474 1.00 96.12 169 MET A O 1
ATOM 1339 N N . VAL A 1 170 ? -10.357 -0.206 9.362 1.00 96.06 170 VAL A N 1
ATOM 1340 C CA . VAL A 1 170 ? -10.184 -0.792 10.692 1.00 96.06 170 VAL A CA 1
ATOM 1341 C C . VAL A 1 170 ? -10.874 0.102 11.708 1.00 96.06 170 VAL A C 1
ATOM 1343 O O . VAL A 1 170 ? -10.640 1.310 11.751 1.00 96.06 170 VAL A O 1
ATOM 1346 N N . THR A 1 171 ? -11.720 -0.497 12.536 1.00 94.38 171 THR A N 1
ATOM 1347 C CA . THR A 1 171 ? -12.394 0.160 13.662 1.00 94.38 171 THR A CA 1
ATOM 1348 C C . THR A 1 171 ? -12.052 -0.583 14.960 1.00 94.38 171 THR A C 1
ATOM 1350 O O . THR A 1 171 ? -11.333 -1.584 14.916 1.00 94.38 171 THR A O 1
ATOM 1353 N N . PRO A 1 172 ? -12.529 -0.142 16.135 1.00 91.94 172 PRO A N 1
ATOM 1354 C CA . PRO A 1 172 ? -12.373 -0.929 17.356 1.00 91.94 172 PRO A CA 1
ATOM 1355 C C . PRO A 1 172 ? -13.014 -2.325 17.300 1.00 91.94 172 PRO A C 1
ATOM 1357 O O . PRO A 1 172 ? -12.479 -3.225 17.924 1.00 91.94 172 PRO A O 1
ATOM 1360 N N . GLY A 1 173 ? -14.114 -2.520 16.560 1.00 93.94 173 GLY A N 1
ATOM 1361 C CA . GLY A 1 173 ? -14.867 -3.787 16.575 1.00 93.94 173 GLY A CA 1
ATOM 1362 C C . GLY A 1 173 ? -14.683 -4.684 15.351 1.00 93.94 173 GLY A C 1
ATOM 1363 O O . GLY A 1 173 ? -14.981 -5.871 15.414 1.00 93.94 173 GLY A O 1
ATOM 1364 N N . GLN A 1 174 ? -14.202 -4.145 14.230 1.00 96.56 174 GLN A N 1
ATOM 1365 C CA . GLN A 1 174 ? -14.140 -4.904 12.978 1.00 96.56 174 GLN A CA 1
ATOM 1366 C C . GLN A 1 174 ? -13.041 -4.428 12.035 1.00 96.56 174 GLN A C 1
ATOM 1368 O O . GLN A 1 174 ? -12.621 -3.261 12.066 1.00 96.56 174 GLN A O 1
ATOM 1373 N N . VAL A 1 175 ? -12.656 -5.340 11.147 1.00 97.50 175 VAL A N 1
ATOM 1374 C CA . VAL A 1 175 ? -11.763 -5.113 10.013 1.00 97.50 175 VAL A CA 1
ATOM 1375 C C . VAL A 1 175 ? -12.530 -5.428 8.736 1.00 97.50 175 VAL A C 1
ATOM 1377 O O . VAL A 1 175 ? -13.082 -6.513 8.576 1.00 97.50 175 VAL A O 1
ATOM 1380 N N . GLN A 1 176 ? -12.561 -4.469 7.817 1.00 97.19 176 GLN A N 1
ATOM 1381 C CA . GLN A 1 176 ? -13.205 -4.609 6.519 1.00 97.19 176 GLN A CA 1
ATOM 1382 C C . GLN A 1 176 ? -12.185 -4.473 5.397 1.00 97.19 176 GLN A C 1
ATOM 1384 O O . GLN A 1 176 ? -11.350 -3.566 5.418 1.00 97.19 176 GLN A O 1
ATOM 1389 N N . ILE A 1 177 ? -12.304 -5.321 4.377 1.00 96.31 177 ILE A N 1
ATOM 1390 C CA . ILE A 1 177 ? -11.558 -5.187 3.127 1.00 96.31 177 ILE A CA 1
ATOM 1391 C C . ILE A 1 177 ? -12.506 -5.189 1.931 1.00 96.31 177 ILE A C 1
ATOM 1393 O O . ILE A 1 177 ? -13.221 -6.154 1.668 1.00 96.31 177 ILE A O 1
ATOM 1397 N N . GLY A 1 178 ? -12.496 -4.094 1.179 1.00 95.31 178 GLY A N 1
ATOM 1398 C CA . GLY A 1 178 ? -13.142 -3.989 -0.121 1.00 95.31 178 GLY A CA 1
ATOM 1399 C C . GLY A 1 178 ? -12.137 -4.227 -1.240 1.00 95.31 178 GLY A C 1
ATOM 1400 O O . GLY A 1 178 ? -11.012 -3.729 -1.190 1.00 95.31 178 GLY A O 1
ATOM 1401 N N . HIS A 1 179 ? -12.547 -4.943 -2.287 1.00 94.88 179 HIS A N 1
ATOM 1402 C CA . HIS A 1 179 ? -11.750 -5.091 -3.503 1.00 94.88 179 HIS A CA 1
ATOM 1403 C C . HIS A 1 179 ? -12.600 -4.882 -4.757 1.00 94.88 179 HIS A C 1
ATOM 1405 O O . HIS A 1 179 ? -13.646 -5.503 -4.926 1.00 94.88 179 HIS A O 1
ATOM 1411 N N . PHE A 1 180 ? -12.108 -4.044 -5.663 1.00 94.81 180 PHE A N 1
ATOM 1412 C CA . PHE A 1 180 ? -12.687 -3.806 -6.976 1.00 94.81 180 PHE A CA 1
ATOM 1413 C C . PHE A 1 180 ? -11.669 -4.165 -8.061 1.00 94.81 180 PHE A C 1
ATOM 1415 O O . PHE A 1 180 ? -10.551 -3.644 -8.079 1.00 94.81 180 PHE A O 1
ATOM 1422 N N . ARG A 1 181 ? -12.057 -5.052 -8.984 1.00 93.62 181 ARG A N 1
ATOM 1423 C CA . ARG A 1 181 ? -11.261 -5.388 -10.173 1.00 93.62 181 ARG A CA 1
ATOM 1424 C C . ARG A 1 181 ? -11.606 -4.422 -11.302 1.00 93.62 181 ARG A C 1
ATOM 1426 O O . ARG A 1 181 ? -12.643 -4.555 -11.942 1.00 93.62 181 ARG A O 1
ATOM 1433 N N . GLY A 1 182 ? -10.718 -3.469 -11.543 1.00 93.25 182 GLY A N 1
ATOM 1434 C CA . GLY A 1 182 ? -10.857 -2.426 -12.548 1.00 93.25 182 GLY A CA 1
ATOM 1435 C C . GLY A 1 182 ? -10.202 -1.120 -12.110 1.00 93.25 182 GLY A C 1
ATOM 1436 O O . GLY A 1 182 ? -9.755 -0.976 -10.969 1.00 93.25 182 GLY A O 1
ATOM 1437 N N . SER A 1 183 ? -10.167 -0.158 -13.029 1.00 95.25 183 SER A N 1
ATOM 1438 C CA . SER A 1 183 ? -9.723 1.200 -12.729 1.00 95.25 183 SER A CA 1
ATOM 1439 C C . SER A 1 183 ? -10.701 1.864 -11.749 1.00 95.25 183 SER A C 1
ATOM 1441 O O . SER A 1 183 ? -11.906 1.846 -12.006 1.00 95.25 183 SER A O 1
ATOM 1443 N N . PRO A 1 184 ? -10.236 2.499 -10.659 1.00 95.94 184 PRO A N 1
ATOM 1444 C CA . PRO A 1 184 ? -11.116 3.158 -9.693 1.00 95.94 184 PRO A CA 1
ATOM 1445 C C . PRO A 1 184 ? -11.990 4.265 -10.304 1.00 95.94 184 PRO A C 1
ATOM 1447 O O . PRO A 1 184 ? -13.072 4.521 -9.789 1.00 95.94 184 PRO A O 1
ATOM 1450 N N . CYS A 1 185 ? -11.597 4.875 -11.429 1.00 95.75 185 CYS A N 1
ATOM 1451 C CA . CYS A 1 185 ? -12.431 5.854 -12.139 1.00 95.75 185 CYS A CA 1
ATOM 1452 C C . CYS A 1 185 ? -13.707 5.273 -12.772 1.00 95.75 185 CYS A C 1
ATOM 1454 O O . CYS A 1 185 ? -14.621 6.026 -13.092 1.00 95.75 185 CYS A O 1
ATOM 1456 N N . THR A 1 186 ? -13.802 3.949 -12.923 1.00 94.38 186 THR A N 1
ATOM 1457 C CA . THR A 1 186 ? -15.018 3.256 -13.380 1.00 94.38 186 THR A CA 1
ATOM 1458 C C . THR A 1 186 ? -15.697 2.481 -12.251 1.00 94.38 186 THR A C 1
ATOM 1460 O O . THR A 1 186 ? -16.579 1.661 -12.506 1.00 94.38 186 THR A O 1
ATOM 1463 N N . MET A 1 187 ? -15.249 2.659 -11.007 1.00 94.38 187 MET A N 1
ATOM 1464 C CA . MET A 1 187 ? -15.798 1.951 -9.858 1.00 94.38 187 MET A CA 1
ATOM 1465 C C . MET A 1 187 ? -17.149 2.553 -9.473 1.00 94.38 187 MET A C 1
ATOM 1467 O O . MET A 1 187 ? -17.225 3.704 -9.053 1.00 94.38 187 MET A O 1
ATOM 1471 N N . ALA A 1 188 ? -18.213 1.757 -9.580 1.00 87.00 188 ALA A N 1
ATOM 1472 C CA . ALA A 1 188 ? -19.541 2.152 -9.112 1.00 87.00 188 ALA A CA 1
ATOM 1473 C C . ALA A 1 188 ? -19.728 1.855 -7.617 1.00 87.00 188 ALA A C 1
ATOM 1475 O O . ALA A 1 188 ? -20.206 2.698 -6.862 1.00 87.00 188 ALA A O 1
ATOM 1476 N N . GLN A 1 189 ? -19.347 0.648 -7.188 1.00 86.00 189 GLN A N 1
ATOM 1477 C CA . GLN A 1 189 ? -19.478 0.172 -5.812 1.00 86.00 189 GLN A CA 1
ATOM 1478 C C . GLN A 1 189 ? -18.341 -0.790 -5.458 1.00 86.00 189 GLN A C 1
ATOM 1480 O O . GLN A 1 189 ? -17.720 -1.395 -6.334 1.00 86.00 189 GLN A O 1
ATOM 1485 N N . ILE A 1 190 ? -18.097 -0.935 -4.157 1.00 90.50 190 ILE A N 1
ATOM 1486 C CA . ILE A 1 190 ? -17.197 -1.929 -3.580 1.00 90.50 190 ILE A CA 1
ATOM 1487 C C . ILE A 1 190 ? -17.967 -2.679 -2.494 1.00 90.50 190 ILE A C 1
ATOM 1489 O O . ILE A 1 190 ? -18.640 -2.057 -1.673 1.00 90.50 190 ILE A O 1
ATOM 1493 N N . HIS A 1 191 ? -17.897 -4.007 -2.513 1.00 88.50 191 HIS A N 1
ATOM 1494 C CA . HIS A 1 191 ? -18.525 -4.850 -1.500 1.00 88.50 191 HIS A CA 1
ATOM 1495 C C . HIS A 1 191 ? -17.433 -5.339 -0.550 1.00 88.50 191 HIS A C 1
ATOM 1497 O O . HIS A 1 191 ? -16.609 -6.159 -0.967 1.00 88.50 191 HIS A O 1
ATOM 1503 N N . PRO A 1 192 ? -17.355 -4.795 0.676 1.00 92.62 192 PRO A N 1
ATOM 1504 C CA . PRO A 1 192 ? -16.363 -5.238 1.633 1.00 92.62 192 PRO A CA 1
ATOM 1505 C C . PRO A 1 192 ? -16.729 -6.605 2.212 1.00 92.62 192 PRO A C 1
ATOM 1507 O O . PRO A 1 192 ? -17.902 -6.923 2.402 1.00 92.62 192 PRO A O 1
ATOM 1510 N N . ILE A 1 193 ? -15.700 -7.389 2.511 1.00 93.50 193 ILE A N 1
ATOM 1511 C CA . ILE A 1 193 ? -15.784 -8.522 3.432 1.00 93.50 193 ILE A CA 1
ATOM 1512 C C . ILE A 1 193 ? -15.363 -8.007 4.805 1.00 93.50 193 ILE A C 1
ATOM 1514 O O . ILE A 1 193 ? -14.438 -7.198 4.900 1.00 93.50 193 ILE A O 1
ATOM 1518 N N . GLU A 1 194 ? -16.045 -8.471 5.844 1.00 96.19 194 GLU A N 1
ATOM 1519 C CA . GLU A 1 194 ? -15.843 -8.058 7.228 1.00 96.19 194 GLU A CA 1
ATOM 1520 C C . GLU A 1 194 ? -15.462 -9.254 8.095 1.00 96.19 194 GLU A C 1
ATOM 1522 O O . GLU A 1 194 ? -15.988 -10.354 7.914 1.00 96.19 194 GLU A O 1
ATOM 1527 N N . ILE A 1 195 ? -14.563 -9.009 9.042 1.00 95.50 195 ILE A N 1
ATOM 1528 C CA . ILE A 1 195 ? -14.263 -9.903 10.156 1.00 95.50 195 ILE A CA 1
ATOM 1529 C C . ILE A 1 195 ? -14.301 -9.111 11.465 1.00 95.50 195 ILE A C 1
ATOM 1531 O O . ILE A 1 195 ? -14.027 -7.906 11.487 1.00 95.50 195 ILE A O 1
ATOM 1535 N N . GLU A 1 196 ? -14.625 -9.802 12.553 1.00 95.69 196 GLU A N 1
ATOM 1536 C CA . GLU A 1 196 ? -14.566 -9.239 13.900 1.00 95.69 196 GLU A CA 1
ATOM 1537 C C . GLU A 1 196 ? -13.108 -8.973 14.291 1.00 95.69 196 GLU A C 1
ATOM 1539 O O . GLU A 1 196 ? -12.203 -9.733 13.927 1.00 95.69 196 GLU A O 1
ATOM 1544 N N . ARG A 1 197 ? -12.867 -7.866 14.995 1.00 93.62 197 ARG A N 1
ATOM 1545 C CA . ARG A 1 197 ? -11.521 -7.525 15.451 1.00 93.62 197 ARG A CA 1
ATOM 1546 C C . ARG A 1 197 ? -11.203 -8.301 16.726 1.00 93.62 197 ARG A C 1
ATOM 1548 O O . ARG A 1 197 ? -11.953 -8.241 17.694 1.00 93.62 197 ARG A O 1
ATOM 1555 N N . ALA A 1 198 ? -10.075 -8.998 16.725 1.00 91.50 198 ALA A N 1
ATOM 1556 C CA . ALA A 1 198 ? -9.562 -9.700 17.887 1.00 91.50 198 ALA A CA 1
ATOM 1557 C C . ALA A 1 198 ? -8.753 -8.757 18.792 1.00 91.50 198 ALA A C 1
ATOM 1559 O O . ALA A 1 198 ? -8.011 -7.889 18.319 1.00 91.50 198 ALA A O 1
ATOM 1560 N N . ASP A 1 199 ? -8.842 -8.983 20.102 1.00 84.00 199 ASP A N 1
ATOM 1561 C CA . ASP A 1 199 ? -7.973 -8.346 21.091 1.00 84.00 199 ASP A CA 1
ATOM 1562 C C . ASP A 1 199 ? -6.574 -8.975 21.036 1.00 84.00 199 ASP A C 1
ATOM 1564 O O . ASP A 1 199 ? -6.243 -9.903 21.772 1.00 84.00 199 ASP A O 1
ATOM 1568 N N . CYS A 1 200 ? -5.737 -8.467 20.133 1.00 78.94 200 CYS A N 1
ATOM 1569 C CA . CYS A 1 200 ? -4.353 -8.910 19.955 1.00 78.94 200 CYS A CA 1
ATOM 1570 C C . CYS A 1 200 ? -3.341 -8.033 20.708 1.00 78.94 200 CYS A C 1
ATOM 1572 O O . CYS A 1 200 ? -2.241 -7.804 20.210 1.00 78.94 200 CYS A O 1
ATOM 1574 N N . LEU A 1 201 ? -3.709 -7.493 21.876 1.00 65.56 201 LEU A N 1
ATOM 1575 C CA . LEU A 1 201 ? -2.776 -6.707 22.686 1.00 65.56 201 LEU A CA 1
ATOM 1576 C C . LEU A 1 201 ? -1.518 -7.530 22.988 1.00 65.56 201 LEU A C 1
ATOM 1578 O O . LEU A 1 201 ? -1.612 -8.702 23.359 1.00 65.56 201 LEU A O 1
ATOM 1582 N N . ASP A 1 202 ? -0.353 -6.896 22.847 1.00 53.38 202 ASP A N 1
ATOM 1583 C CA . ASP A 1 202 ? 0.912 -7.487 23.267 1.00 53.38 202 ASP A CA 1
ATOM 1584 C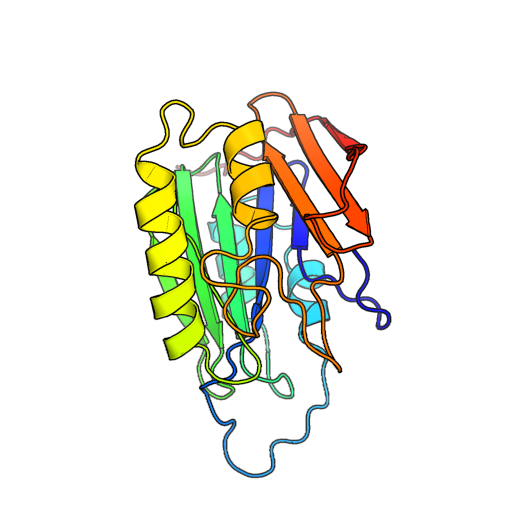 C . ASP A 1 202 ? 0.823 -7.800 24.773 1.00 53.38 202 ASP A C 1
ATOM 1586 O O . ASP A 1 202 ? 0.541 -6.894 25.563 1.00 53.38 202 ASP A O 1
ATOM 1590 N N . PRO A 1 203 ? 1.072 -9.045 25.221 1.00 42.78 203 PRO A N 1
ATOM 1591 C CA . PRO A 1 203 ? 1.062 -9.385 26.643 1.00 42.78 203 PRO A CA 1
ATOM 1592 C C . PRO A 1 203 ? 2.214 -8.752 27.453 1.00 42.78 203 PRO A C 1
ATOM 1594 O O . PRO A 1 203 ? 2.466 -9.179 28.579 1.00 42.78 203 PRO A O 1
ATOM 1597 N N . ALA A 1 204 ? 2.925 -7.752 26.920 1.00 44.91 204 ALA A N 1
ATOM 1598 C CA . ALA A 1 204 ? 4.032 -7.097 27.605 1.00 44.91 204 ALA A CA 1
ATOM 1599 C C . ALA A 1 204 ? 4.285 -5.657 27.117 1.00 44.91 204 ALA A C 1
ATOM 1601 O O . ALA A 1 204 ? 5.142 -5.435 26.264 1.00 44.91 204 ALA A O 1
ATOM 1602 N N . VAL A 1 205 ? 3.601 -4.689 27.741 1.00 41.62 205 VAL A N 1
ATOM 1603 C CA . VAL A 1 205 ? 4.184 -3.405 28.191 1.00 41.62 205 VAL A CA 1
ATOM 1604 C C . VAL A 1 205 ? 3.624 -3.085 29.570 1.00 41.62 205 VAL A C 1
ATOM 1606 O O . VAL A 1 205 ? 2.384 -3.151 29.723 1.00 41.62 205 VAL A O 1
#

Sequence (205 aa):
PNDGDGGTWIAANECGIALALLNWNDIAPPGKAVKTRSRGRVIPALIDSRSLWDLHAVFSVSNFTGMLPFRLVGVFPSEREIWEWRWDSTHLEFQVHAWKSRHWFSSSLSDDRAESLRGLACRDAQRESDAGSVPWLRRLHASHGGGPGPFSLCVHREDVKTLSYSEVMVTPGQVQIGHFRGSPCTMAQIHPIEIERADCLDPAV

Foldseek 3Di:
DAPVPRFDQWDADLQGKIKGKDADQVQDAPDPLAQPDEPRVLCVQQRPALAPVSSVVSVVPDDCANYAWIKMWMQGVVVLWIKIWTDSNPDIDIDTDHNDDDDQFDFNVDRVLLCVLLVVLLVVLCPDPCRPDPVSVLVSLLDQVVHQDRNHSQHDDPVDTDQKDKDWDDDQFKIWIWIDGDGSVPDPDTDIDMDTRDPSDDPDD

Nearest PDB structures (foldseek):
  2x1c-assembly4_D  TM=5.936E-01  e=1.879E-04  Penicillium chrysogenum
  6o09-assembly1_H-3  TM=2.480E-01  e=4.078E-01  Arabidopsis thaliana
  6o09-assembly2_K-3  TM=2.149E-01  e=4.593E-01  Arabidopsis thaliana

Radius of gyration: 17.24 Å; Cα contacts (8 Å, |Δi|>4): 378; chains: 1; bounding box: 44×39×52 Å

Solvent-accessible surface area (backbone atoms only — not comparable to full-atom values): 11754 Å² total; per-residue (Å²): 96,73,73,82,82,82,13,31,49,49,54,70,34,48,54,43,42,34,41,40,56,41,64,35,64,76,54,75,51,77,78,88,68,64,74,76,45,69,67,28,51,54,49,76,76,44,56,86,46,55,44,72,65,53,35,49,55,56,57,75,73,55,83,61,82,41,29,70,34,29,34,41,40,38,40,32,72,88,81,52,40,30,40,35,37,38,36,56,62,82,54,78,51,74,47,83,42,74,76,60,95,81,86,87,56,58,30,97,87,37,22,71,57,19,41,54,50,34,47,48,51,50,60,59,50,58,72,46,95,57,52,90,36,70,72,42,51,51,50,54,47,26,28,28,79,99,42,63,32,84,47,25,65,27,27,35,52,100,89,50,58,36,62,55,39,73,49,77,48,71,58,90,63,33,30,33,43,26,60,37,88,35,41,45,70,76,59,86,74,66,69,60,50,76,46,65,39,48,93,44,71,73,98,77,128

Secondary structure (DSSP, 8-state):
-B-SSS-BSEEE-TT--EEEEEE-TTSPPSSS----S-GGGTGGGTTT--SHHHHHHHHHT---TTPPPEEEEEEETTTTEEEEEEE-SS-EEEEEE-SS-------SS-HHHHHHHHHHHHHHHTTSTTTTSHHHHHHHHH--TTSSSTTSSS-B-SS-B--EEEEEEE-SSEEEEEEEES-GGG-----EEEEEPP----S--

Mean predicted aligned error: 4.95 Å